Protein AF-A0A950T210-F1 (afdb_monomer_lite)

Secondary structure (DSSP, 8-state):
-EEEE-TTT-GGGGGGGG--TT-EEEEEEEEEEEETTTTEEEEEEEEEEEEEEEEEEEEEEEETTTTEEEETTSSPEEPGGGGTTSHHHHHHHH-GGGGTTS--EEEEE-TT-EEEEEEEEP-HHHHHHH---TTSPPP-GGGSSSHHHHHHHHSSS---S--TTSHHHHHHHHHHHHHHHTTS-----

pLDDT: mean 84.92, std 7.96, range [48.03, 94.44]

Sequence (189 aa):
FTYGDTPYVNARASSLRGAQPGDLLFFLANLANYDWDTRQFTPGQRGLYLIGFIEISAVIEYLPSTGQLRDCCSEECCAMDLFTRNAHVNHLLTLPHKYMHQRFSVFEGGKRSRRFRYAVPITKEMCDACLRDKESQCFDYGKFKSFSACIGSYTRSVRSQFNLQYLADRERFQIFKEYIARLNDMPEF

Foldseek 3Di:
DKDKDQLVPDVLNVVCVPADAQWKQWDKDFDFDADPVVRDTDPPRTFIWTQWIFRFHWKWKQDLVVRWIHTPVDRDTDDLVVCCVYPVSVVCVVCVVVCNVTIMMMGDGDPQTDGWPDTQTDDLVLQQQAAAAPVRHGFDQVVDPDPCRRCCVRSSGIDRSAPVVDPSSVRSVVSNVVSRVVRGDGDDD

Radius of gyration: 18.09 Å; chains: 1; bounding box: 51×36×44 Å

Structure (mmCIF, N/CA/C/O backbone):
data_AF-A0A950T210-F1
#
_entry.id   AF-A0A950T210-F1
#
loop_
_atom_site.group_PDB
_atom_site.id
_atom_site.type_symbol
_atom_site.label_atom_id
_atom_site.label_alt_id
_atom_site.label_comp_id
_atom_site.label_asym_id
_atom_site.label_entity_id
_atom_site.label_seq_id
_atom_site.pdbx_PDB_ins_code
_atom_site.Cartn_x
_atom_site.Cartn_y
_atom_site.Cartn_z
_atom_site.occupancy
_atom_site.B_iso_or_equiv
_atom_site.auth_seq_id
_atom_site.auth_comp_id
_atom_site.auth_asym_id
_atom_site.auth_atom_id
_atom_site.pdbx_PDB_model_num
ATOM 1 N N . PHE A 1 1 ? -1.494 -10.076 -9.049 1.00 87.25 1 PHE A N 1
ATOM 2 C CA . PHE A 1 1 ? -1.801 -8.667 -8.703 1.00 87.25 1 PHE A CA 1
ATOM 3 C C . PHE A 1 1 ? -0.652 -7.815 -9.201 1.00 87.25 1 PHE A C 1
ATOM 5 O O . PHE A 1 1 ? 0.452 -8.329 -9.241 1.00 87.25 1 PHE A O 1
ATOM 12 N N . THR A 1 2 ? -0.873 -6.566 -9.600 1.00 90.19 2 THR A N 1
ATOM 13 C CA . THR A 1 2 ? 0.206 -5.717 -10.134 1.00 90.19 2 THR A CA 1
ATOM 14 C C . THR A 1 2 ? -0.048 -4.266 -9.761 1.00 90.19 2 THR A C 1
ATOM 16 O O . THR A 1 2 ? -1.187 -3.809 -9.874 1.00 90.19 2 THR A O 1
ATOM 19 N N . TYR A 1 3 ? 0.997 -3.537 -9.392 1.00 90.00 3 TYR A N 1
ATOM 20 C CA . TYR A 1 3 ? 0.952 -2.094 -9.156 1.00 90.00 3 TYR A CA 1
ATOM 21 C C . TYR A 1 3 ? 2.090 -1.420 -9.919 1.00 90.00 3 TYR A C 1
ATOM 23 O O . TYR A 1 3 ? 3.178 -1.970 -9.970 1.00 90.00 3 TYR A O 1
ATOM 31 N N . GLY A 1 4 ? 1.843 -0.279 -10.559 1.00 89.81 4 GLY A N 1
ATOM 32 C CA . GLY A 1 4 ? 2.888 0.483 -11.255 1.00 89.81 4 GLY A CA 1
ATOM 33 C C . GLY A 1 4 ? 3.072 1.853 -10.615 1.00 89.81 4 GLY A C 1
ATOM 34 O O . GLY A 1 4 ? 2.113 2.390 -10.074 1.00 89.81 4 GLY A O 1
ATOM 35 N N . ASP A 1 5 ? 4.254 2.455 -10.677 1.00 89.81 5 ASP A N 1
ATOM 36 C CA . ASP A 1 5 ? 4.462 3.851 -10.262 1.00 89.81 5 ASP A CA 1
ATOM 37 C C . ASP A 1 5 ? 5.765 4.423 -10.845 1.00 89.81 5 ASP A C 1
ATOM 39 O O . ASP A 1 5 ? 6.555 3.713 -11.466 1.00 89.81 5 ASP A O 1
ATOM 43 N N . THR A 1 6 ? 6.014 5.712 -10.616 1.00 88.50 6 THR A N 1
ATOM 44 C CA . THR A 1 6 ? 7.267 6.403 -10.957 1.00 88.50 6 THR A CA 1
ATOM 45 C C . THR A 1 6 ? 8.006 6.844 -9.687 1.00 88.50 6 THR A C 1
ATOM 47 O O . THR A 1 6 ? 8.072 8.036 -9.368 1.00 88.50 6 THR A O 1
ATOM 50 N N . PRO A 1 7 ? 8.602 5.911 -8.921 1.00 86.81 7 PRO A N 1
ATOM 51 C CA . PRO A 1 7 ? 9.109 6.193 -7.573 1.00 86.81 7 PRO A CA 1
ATOM 52 C C . PRO A 1 7 ? 10.322 7.137 -7.527 1.00 86.81 7 PRO A C 1
ATOM 54 O O . PRO A 1 7 ? 10.696 7.660 -6.473 1.00 86.81 7 PRO A O 1
ATOM 57 N N . TYR A 1 8 ? 10.933 7.407 -8.678 1.00 83.44 8 TYR A N 1
ATOM 58 C CA . TYR A 1 8 ? 12.033 8.359 -8.827 1.00 83.44 8 TYR A CA 1
ATOM 59 C C . TYR A 1 8 ? 11.569 9.791 -9.127 1.00 83.44 8 TYR A C 1
ATOM 61 O O . TYR A 1 8 ? 12.373 10.714 -9.042 1.00 83.44 8 TYR A O 1
ATOM 69 N N . VAL A 1 9 ? 10.284 9.988 -9.434 1.00 84.00 9 VAL A N 1
ATOM 70 C CA . VAL A 1 9 ? 9.706 11.295 -9.795 1.00 84.00 9 VAL A CA 1
ATOM 71 C C . VAL A 1 9 ? 8.597 11.685 -8.823 1.00 84.00 9 VAL A C 1
ATOM 73 O O . VAL A 1 9 ? 8.546 12.810 -8.329 1.00 84.00 9 VAL A O 1
ATOM 76 N N . ASN A 1 10 ? 7.715 10.744 -8.499 1.00 82.06 10 ASN A N 1
ATOM 77 C CA . ASN A 1 10 ? 6.607 10.969 -7.593 1.00 82.06 10 ASN A CA 1
ATOM 78 C C . ASN A 1 10 ? 7.086 10.916 -6.135 1.00 82.06 10 ASN A C 1
ATOM 80 O O . ASN A 1 10 ? 7.332 9.845 -5.580 1.00 82.06 10 ASN A O 1
ATOM 84 N N . ALA A 1 11 ? 7.158 12.076 -5.476 1.00 76.56 11 ALA A N 1
ATOM 85 C CA . ALA A 1 11 ? 7.556 12.175 -4.069 1.00 76.56 11 ALA A CA 1
ATOM 86 C C . ALA A 1 11 ? 6.710 11.284 -3.137 1.00 76.56 11 ALA A C 1
ATOM 88 O O . ALA A 1 11 ? 7.220 10.793 -2.128 1.00 76.56 11 ALA A O 1
ATOM 89 N N . ARG A 1 12 ? 5.439 11.024 -3.480 1.00 76.12 12 ARG A N 1
ATOM 90 C CA . ARG A 1 12 ? 4.553 10.149 -2.691 1.00 76.12 12 ARG A CA 1
ATOM 91 C C . ARG A 1 12 ? 4.882 8.665 -2.844 1.00 76.12 12 ARG A C 1
ATOM 93 O O . ARG A 1 12 ? 4.611 7.916 -1.918 1.00 76.12 12 ARG A O 1
ATOM 100 N N . ALA A 1 13 ? 5.487 8.274 -3.962 1.00 80.38 13 ALA A N 1
ATOM 101 C CA . ALA A 1 13 ? 5.935 6.912 -4.246 1.00 80.38 13 ALA A CA 1
ATOM 102 C C . ALA A 1 13 ? 7.430 6.706 -3.943 1.00 80.38 13 ALA A C 1
ATOM 104 O O . ALA A 1 13 ? 7.995 5.656 -4.233 1.00 80.38 13 ALA A O 1
ATOM 105 N N . SER A 1 14 ? 8.093 7.715 -3.370 1.00 81.12 14 SER A N 1
ATOM 106 C CA . SER A 1 14 ? 9.547 7.736 -3.202 1.00 81.12 14 SER A CA 1
ATOM 107 C C . SER A 1 14 ? 10.106 6.588 -2.367 1.00 81.12 14 SER A C 1
ATOM 109 O O . SER A 1 14 ? 11.247 6.185 -2.598 1.00 81.12 14 SER A O 1
ATOM 111 N N . SER A 1 15 ? 9.336 6.038 -1.423 1.00 79.06 15 SER A N 1
ATOM 112 C CA . SER A 1 15 ? 9.818 4.918 -0.615 1.00 79.06 15 SER A CA 1
ATOM 113 C C . SER A 1 15 ? 9.690 3.565 -1.321 1.00 79.06 15 SER A C 1
ATOM 115 O O . SER A 1 15 ? 10.351 2.623 -0.902 1.00 79.06 15 SER A O 1
ATOM 117 N N . LEU A 1 16 ? 8.988 3.483 -2.462 1.00 85.62 16 LEU A N 1
ATOM 118 C CA . LEU A 1 16 ? 8.998 2.294 -3.327 1.00 85.62 16 LEU A CA 1
ATOM 119 C C . LEU A 1 16 ? 10.351 2.061 -4.013 1.00 85.62 16 LEU A C 1
ATOM 121 O O . LEU A 1 16 ? 10.577 0.982 -4.542 1.00 85.62 16 LEU A O 1
ATOM 125 N N . ARG A 1 17 ? 11.271 3.038 -4.009 1.00 86.19 17 ARG A N 1
ATOM 126 C CA . ARG A 1 17 ? 12.628 2.852 -4.561 1.00 86.19 17 ARG A CA 1
ATOM 127 C C . ARG A 1 17 ? 13.429 1.759 -3.849 1.00 86.19 17 ARG A C 1
ATOM 129 O O . ARG A 1 17 ? 14.387 1.260 -4.419 1.00 86.19 17 ARG A O 1
ATOM 136 N N . GLY A 1 18 ? 13.086 1.462 -2.594 1.00 81.38 18 GLY A N 1
ATOM 137 C CA . GLY A 1 18 ? 13.715 0.404 -1.802 1.00 81.38 18 GLY A CA 1
ATOM 138 C C . GLY A 1 18 ? 12.859 -0.854 -1.671 1.00 81.38 18 GLY A C 1
ATOM 139 O O . GLY A 1 18 ? 13.188 -1.699 -0.849 1.00 81.38 18 GLY A O 1
ATOM 140 N N . ALA A 1 19 ? 11.752 -0.941 -2.413 1.00 85.12 1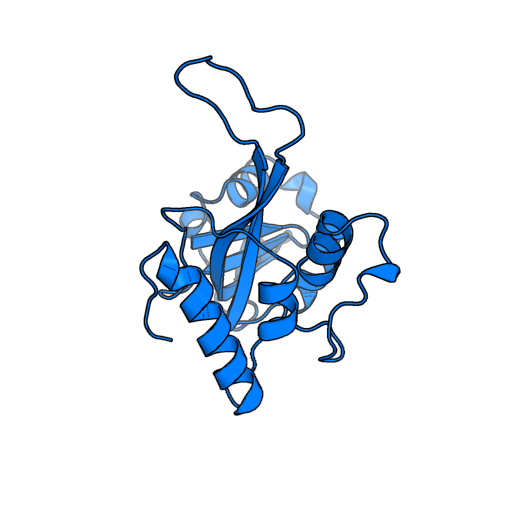9 ALA A N 1
ATOM 141 C CA . ALA A 1 19 ? 10.888 -2.110 -2.408 1.00 85.12 19 ALA A CA 1
ATOM 142 C C . ALA A 1 19 ? 11.617 -3.317 -3.006 1.00 85.12 19 ALA A C 1
ATOM 144 O O . ALA A 1 19 ? 12.284 -3.193 -4.033 1.00 85.12 19 ALA A O 1
ATOM 145 N N . GLN A 1 20 ? 11.439 -4.480 -2.394 1.00 86.00 20 GLN A N 1
ATOM 146 C CA . GLN A 1 20 ? 12.055 -5.736 -2.815 1.00 86.00 20 GLN A CA 1
ATOM 147 C C . GLN A 1 20 ? 11.075 -6.912 -2.669 1.00 86.00 20 GLN A C 1
ATOM 149 O O . GLN A 1 20 ? 10.052 -6.784 -1.982 1.00 86.00 20 GLN A O 1
ATOM 154 N N . PRO A 1 21 ? 11.362 -8.068 -3.298 1.00 87.62 21 PRO A N 1
ATOM 155 C CA . PRO A 1 21 ? 10.584 -9.280 -3.081 1.00 87.62 21 PRO A CA 1
ATOM 156 C C . PRO A 1 21 ? 10.421 -9.625 -1.592 1.00 87.62 21 PRO A C 1
ATOM 158 O O . PRO A 1 21 ? 11.355 -9.502 -0.801 1.00 87.62 21 PRO A O 1
ATOM 161 N N . GLY A 1 22 ? 9.218 -10.051 -1.213 1.00 83.19 22 GLY A N 1
ATOM 162 C CA . GLY A 1 22 ? 8.805 -10.327 0.162 1.00 83.19 22 GLY A CA 1
ATOM 163 C C . GLY A 1 22 ? 8.220 -9.126 0.913 1.00 83.19 22 GLY A C 1
ATOM 164 O O . GLY A 1 22 ? 7.537 -9.328 1.920 1.00 83.19 22 GLY A O 1
ATOM 165 N N . ASP A 1 23 ? 8.417 -7.891 0.441 1.00 84.12 23 ASP A N 1
ATOM 166 C CA . ASP A 1 23 ? 7.792 -6.731 1.075 1.00 84.12 23 ASP A CA 1
ATOM 167 C C . ASP A 1 23 ? 6.272 -6.678 0.832 1.00 84.12 23 ASP A C 1
ATOM 169 O O . ASP A 1 23 ? 5.743 -7.196 -0.157 1.00 84.12 23 ASP A O 1
ATOM 173 N N . LEU A 1 24 ? 5.562 -5.971 1.720 1.00 85.12 24 LEU A N 1
ATOM 174 C CA . LEU A 1 24 ? 4.124 -5.733 1.605 1.00 85.12 24 LEU A CA 1
ATOM 175 C C . LEU A 1 24 ? 3.808 -4.298 1.149 1.00 85.12 24 LEU A C 1
ATOM 177 O O . LEU A 1 24 ? 4.222 -3.305 1.748 1.00 85.12 24 LEU A O 1
ATOM 181 N N . LEU A 1 25 ? 2.996 -4.206 0.102 1.00 86.62 25 LEU A N 1
ATOM 182 C CA . LEU A 1 25 ? 2.378 -3.006 -0.458 1.00 86.62 25 LEU A CA 1
ATOM 183 C C . LEU A 1 25 ? 0.950 -2.875 0.076 1.00 86.62 25 LEU A C 1
ATOM 185 O O . LEU A 1 25 ? 0.064 -3.583 -0.397 1.00 86.62 25 LEU A O 1
ATOM 189 N N . PHE A 1 26 ? 0.697 -1.981 1.031 1.00 87.88 26 PHE A N 1
ATOM 190 C CA . PHE A 1 26 ? -0.652 -1.767 1.569 1.00 87.88 26 PHE A CA 1
ATOM 191 C C . PHE A 1 26 ? -1.474 -0.791 0.727 1.00 87.88 26 PHE A C 1
ATOM 193 O O . PHE A 1 26 ? -1.022 0.306 0.402 1.00 87.88 26 PHE A O 1
ATOM 200 N N . PHE A 1 27 ? -2.720 -1.166 0.438 1.00 88.06 27 PHE A N 1
ATOM 201 C CA . PHE A 1 27 ? -3.689 -0.310 -0.237 1.00 88.06 27 PHE A CA 1
ATOM 202 C C . PHE A 1 27 ? -4.677 0.230 0.783 1.00 88.06 27 PHE A C 1
ATOM 204 O O . PHE A 1 27 ? -5.465 -0.521 1.364 1.00 88.06 27 PHE A O 1
ATOM 211 N N . LEU A 1 28 ? -4.627 1.542 0.994 1.00 88.62 28 LEU A N 1
ATOM 212 C CA . LEU A 1 28 ? -5.510 2.243 1.912 1.00 88.62 28 LEU A CA 1
ATOM 213 C C . LEU A 1 28 ? -6.535 3.072 1.143 1.00 88.62 28 LEU A C 1
ATOM 215 O O . LEU A 1 28 ? -6.203 3.724 0.153 1.00 88.62 28 LEU A O 1
ATOM 219 N N . ALA A 1 29 ? -7.767 3.096 1.637 1.00 89.12 29 ALA A N 1
ATOM 220 C CA . ALA A 1 29 ? -8.839 3.921 1.106 1.00 89.12 29 ALA A CA 1
ATOM 221 C C . ALA A 1 29 ? -9.479 4.741 2.223 1.00 89.12 29 ALA A C 1
ATOM 223 O O . ALA A 1 29 ? -9.721 4.243 3.323 1.00 89.12 29 ALA A O 1
ATOM 224 N N . ASN A 1 30 ? -9.766 6.007 1.931 1.00 88.62 30 ASN A N 1
ATOM 225 C CA . ASN A 1 30 ? -10.614 6.819 2.790 1.00 88.62 30 ASN A CA 1
ATOM 226 C C . ASN A 1 30 ? -12.065 6.572 2.370 1.00 88.62 30 ASN A C 1
ATOM 228 O O . ASN A 1 30 ? -12.460 6.974 1.275 1.00 88.62 30 ASN A O 1
ATOM 232 N N . LEU A 1 31 ? -12.819 5.857 3.201 1.00 88.62 31 LEU A N 1
ATOM 233 C CA . LEU A 1 31 ? -14.194 5.465 2.911 1.00 88.62 31 LEU A CA 1
ATOM 234 C C . LEU A 1 31 ? -15.151 6.271 3.785 1.00 88.62 31 LEU A C 1
ATOM 236 O O . LEU A 1 31 ? -14.883 6.515 4.963 1.00 88.62 31 LEU A O 1
ATOM 240 N N . ALA A 1 32 ? -16.268 6.674 3.19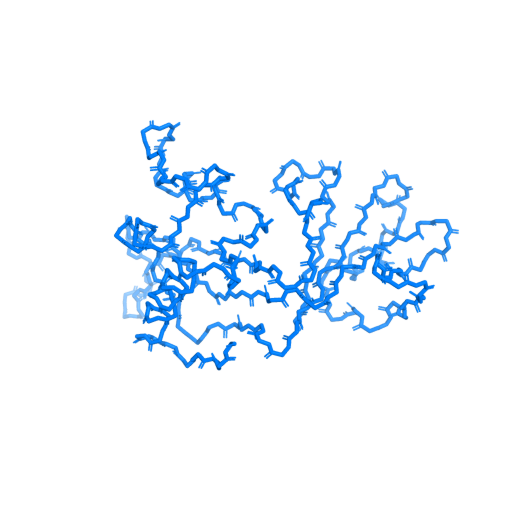0 1.00 88.19 32 ALA A N 1
ATOM 241 C CA . ALA A 1 32 ? -17.394 7.270 3.890 1.00 88.19 32 ALA A CA 1
ATOM 242 C C . ALA A 1 32 ? -18.509 6.232 4.011 1.00 88.19 32 ALA A C 1
ATOM 244 O O . ALA A 1 32 ? -18.715 5.447 3.083 1.00 88.19 32 ALA A O 1
ATOM 245 N N . ASN A 1 33 ? -19.226 6.245 5.131 1.00 85.00 33 ASN A N 1
ATOM 246 C CA . ASN A 1 33 ? -20.391 5.385 5.283 1.00 85.00 33 ASN A CA 1
ATOM 247 C C . ASN A 1 33 ? -21.512 5.850 4.340 1.00 85.00 33 ASN A C 1
ATOM 249 O O . ASN A 1 33 ? -21.771 7.052 4.242 1.00 85.00 33 ASN A O 1
ATOM 253 N N . TYR A 1 34 ? -22.141 4.910 3.637 1.00 87.25 34 TYR A N 1
ATOM 254 C CA . TYR A 1 34 ? -23.257 5.170 2.732 1.00 87.25 34 TYR A CA 1
ATOM 255 C C . TYR A 1 34 ? -24.482 4.425 3.240 1.00 87.25 34 TYR A C 1
ATOM 257 O O . TYR A 1 34 ? -24.476 3.198 3.331 1.00 87.25 34 TYR A O 1
ATOM 265 N N . ASP A 1 35 ? -25.524 5.178 3.556 1.00 87.38 35 ASP A N 1
ATOM 266 C CA . ASP A 1 35 ? -26.807 4.641 3.968 1.00 87.38 35 ASP A CA 1
ATOM 267 C C . ASP A 1 35 ? -27.651 4.349 2.720 1.00 87.38 35 ASP A C 1
ATOM 269 O O . ASP A 1 35 ? -27.947 5.233 1.908 1.00 87.38 35 ASP A O 1
ATOM 273 N N . TRP A 1 36 ? -28.002 3.074 2.550 1.00 88.38 36 TRP A N 1
ATOM 274 C CA . TRP A 1 36 ? -28.768 2.609 1.400 1.00 88.38 36 TRP A CA 1
ATOM 275 C C . TRP A 1 36 ? -30.234 3.051 1.443 1.00 88.38 36 TRP A C 1
ATOM 277 O O . TRP A 1 36 ? -30.824 3.267 0.381 1.00 88.38 36 TRP A O 1
ATOM 287 N N . ASP A 1 37 ? -30.797 3.231 2.638 1.00 92.81 37 ASP A N 1
ATOM 288 C CA . ASP A 1 37 ? -32.199 3.591 2.835 1.00 92.81 37 ASP A CA 1
ATOM 289 C C . ASP A 1 37 ? -32.407 5.077 2.548 1.00 92.81 37 ASP A C 1
ATOM 291 O O . ASP A 1 37 ? -33.294 5.459 1.784 1.00 92.81 37 ASP A O 1
ATOM 295 N N . THR A 1 38 ? -31.530 5.928 3.086 1.00 92.31 38 THR A N 1
ATOM 296 C CA . THR A 1 38 ? -31.597 7.382 2.863 1.00 92.31 38 THR A CA 1
ATOM 297 C C . THR A 1 38 ? -30.894 7.838 1.585 1.00 92.31 38 THR A C 1
ATOM 299 O O . THR A 1 38 ? -31.042 8.993 1.181 1.00 92.31 38 THR A O 1
ATOM 302 N N . ARG A 1 39 ? -30.156 6.941 0.914 1.00 91.06 39 ARG A N 1
ATOM 303 C CA . ARG A 1 39 ? -29.350 7.207 -0.292 1.00 91.06 39 ARG A CA 1
ATOM 304 C C . ARG A 1 39 ? -28.291 8.291 -0.100 1.00 91.06 39 ARG A C 1
ATOM 306 O O . ARG A 1 39 ? -27.893 8.948 -1.065 1.00 91.06 39 ARG A O 1
ATOM 313 N N . GLN A 1 40 ? -27.814 8.472 1.127 1.00 90.88 40 GLN A N 1
ATOM 314 C CA . GLN A 1 40 ? -26.898 9.545 1.496 1.00 90.88 40 GLN A CA 1
ATOM 315 C C . GLN A 1 40 ? -25.638 9.009 2.170 1.00 90.88 40 GLN A C 1
ATOM 317 O O . GLN A 1 40 ? -25.639 7.984 2.847 1.00 90.88 40 GLN A O 1
ATOM 322 N N . PHE A 1 41 ? -24.538 9.742 1.998 1.00 87.69 41 PHE A N 1
ATOM 323 C CA . PHE A 1 41 ? -23.352 9.520 2.814 1.00 87.69 41 PHE A CA 1
ATOM 324 C C . PHE A 1 41 ? -23.574 10.106 4.201 1.00 87.69 41 PHE A C 1
ATOM 326 O O . PHE A 1 41 ? -23.980 11.263 4.316 1.00 87.69 41 PHE A O 1
ATOM 333 N N . THR A 1 42 ? -23.241 9.351 5.244 1.00 83.88 42 THR A N 1
ATOM 334 C CA . THR A 1 42 ? -23.322 9.845 6.618 1.00 83.88 42 THR A CA 1
ATOM 335 C C . THR A 1 42 ? -22.278 10.952 6.825 1.00 83.88 42 THR A C 1
ATOM 337 O O . THR A 1 42 ? -21.071 10.689 6.722 1.00 83.88 42 THR A O 1
ATOM 340 N N . PRO A 1 43 ? -22.690 12.202 7.112 1.00 78.44 43 PRO A N 1
ATOM 341 C CA . PRO A 1 43 ? -21.752 13.300 7.310 1.00 78.44 43 PRO A CA 1
ATOM 342 C C . PRO A 1 43 ? -20.797 13.023 8.476 1.00 78.44 43 PRO A C 1
ATOM 344 O O . PRO A 1 43 ? -21.180 12.453 9.493 1.00 78.44 43 PRO A O 1
ATOM 347 N N . GLY A 1 44 ? -19.530 13.415 8.330 1.00 75.06 44 GLY A N 1
ATOM 348 C CA . GLY A 1 44 ? -18.513 13.273 9.382 1.00 75.06 44 GLY A CA 1
ATOM 349 C C . GLY A 1 44 ? -17.982 11.850 9.615 1.00 75.06 44 GLY A C 1
ATOM 350 O O . GLY A 1 44 ? -16.924 11.705 10.220 1.00 75.06 44 GLY A O 1
ATOM 351 N N . GLN A 1 45 ? -18.627 10.806 9.086 1.00 77.06 45 GLN A N 1
ATOM 352 C CA . GLN A 1 45 ? -18.175 9.419 9.232 1.00 77.06 45 GLN A CA 1
ATOM 353 C C . GLN A 1 45 ? -17.272 8.997 8.071 1.00 77.06 45 GLN A C 1
ATOM 355 O O . GLN A 1 45 ? -17.662 8.236 7.182 1.00 77.06 45 GLN A O 1
ATOM 360 N N . ARG A 1 46 ? -16.043 9.518 8.077 1.00 84.69 46 ARG A N 1
ATOM 361 C CA . ARG A 1 46 ? -14.963 9.072 7.190 1.00 84.69 46 ARG A CA 1
ATOM 362 C C . ARG A 1 46 ? -13.914 8.316 7.987 1.00 84.69 46 ARG A C 1
ATOM 364 O O . ARG A 1 46 ? -13.478 8.786 9.034 1.00 84.69 46 ARG A O 1
ATOM 371 N N . GLY A 1 47 ? -13.497 7.169 7.472 1.00 87.00 47 GLY A N 1
ATOM 372 C CA . GLY A 1 47 ? -12.472 6.331 8.081 1.00 87.00 47 GLY A CA 1
ATOM 373 C C . GLY A 1 47 ? -11.400 5.954 7.072 1.00 87.00 47 GLY A C 1
ATOM 374 O O . GLY A 1 47 ? -11.640 5.918 5.865 1.00 87.00 47 GLY A O 1
ATOM 375 N N . LEU A 1 48 ? -10.204 5.666 7.576 1.00 90.31 48 LEU A N 1
ATOM 376 C CA . LEU A 1 48 ? -9.145 5.075 6.773 1.00 90.31 48 LEU A CA 1
ATOM 377 C C . LEU A 1 48 ? -9.229 3.557 6.904 1.00 90.31 48 LEU A C 1
ATOM 379 O O . LEU A 1 48 ? -9.272 3.034 8.014 1.00 90.31 48 LEU A O 1
ATOM 383 N N . TYR A 1 49 ? -9.236 2.863 5.775 1.00 91.62 49 TYR A N 1
ATOM 384 C CA . TYR A 1 49 ? -9.386 1.417 5.734 1.00 91.62 49 TYR A CA 1
ATOM 385 C C . TYR A 1 49 ? -8.287 0.786 4.896 1.00 91.62 49 TYR A C 1
ATOM 387 O O . TYR A 1 49 ? -7.924 1.311 3.844 1.00 91.62 49 TYR A O 1
ATOM 395 N N . LEU A 1 50 ? -7.803 -0.370 5.333 1.00 91.44 50 LEU A N 1
ATOM 396 C CA . LEU A 1 50 ? -6.999 -1.275 4.530 1.00 91.44 50 LEU A CA 1
ATOM 397 C C . LEU A 1 50 ? -7.937 -2.113 3.660 1.00 91.44 50 LEU A C 1
ATOM 399 O O . LEU A 1 50 ? -8.813 -2.813 4.164 1.00 91.44 50 LEU A O 1
ATOM 403 N N . ILE A 1 51 ? -7.760 -2.028 2.345 1.00 92.88 51 ILE A N 1
ATOM 404 C CA . ILE A 1 51 ? -8.614 -2.709 1.354 1.00 92.88 51 ILE A CA 1
ATOM 405 C C . ILE A 1 51 ? -7.906 -3.882 0.668 1.00 92.88 51 ILE A C 1
ATOM 407 O O . ILE A 1 51 ? -8.500 -4.612 -0.128 1.00 92.88 51 ILE A O 1
ATOM 411 N N . GLY A 1 52 ? -6.627 -4.068 0.968 1.00 92.06 52 GLY A N 1
ATOM 412 C CA . GLY A 1 52 ? -5.829 -5.166 0.462 1.00 92.06 52 GLY A CA 1
ATOM 413 C C . GLY A 1 52 ? -4.345 -4.860 0.523 1.00 92.06 52 GLY A C 1
ATOM 414 O O . GLY A 1 52 ? -3.919 -3.778 0.937 1.00 92.06 52 GLY A O 1
ATOM 415 N N . PHE A 1 53 ? -3.561 -5.825 0.073 1.00 89.94 53 PHE A N 1
ATOM 416 C CA . PHE A 1 53 ? -2.127 -5.685 -0.067 1.00 89.94 53 PHE A CA 1
ATOM 417 C C . PHE A 1 53 ? -1.587 -6.516 -1.230 1.00 89.94 53 PHE A C 1
ATOM 419 O O . PHE A 1 53 ? -2.181 -7.513 -1.652 1.00 89.94 53 PHE A O 1
ATOM 426 N N . ILE A 1 54 ? -0.422 -6.112 -1.720 1.00 89.94 54 ILE A N 1
ATOM 427 C CA . ILE A 1 54 ? 0.423 -6.931 -2.581 1.00 89.94 54 ILE A CA 1
ATOM 428 C C . ILE A 1 54 ? 1.611 -7.411 -1.753 1.00 89.94 54 ILE A C 1
ATOM 430 O O . ILE A 1 54 ? 2.258 -6.609 -1.094 1.00 89.94 54 ILE A O 1
ATOM 434 N N . GLU A 1 55 ? 1.884 -8.709 -1.781 1.00 90.31 55 GLU A N 1
ATOM 435 C CA . GLU A 1 55 ? 3.188 -9.231 -1.379 1.00 90.31 55 GLU A CA 1
ATOM 436 C C . GLU A 1 55 ? 4.050 -9.287 -2.631 1.00 90.31 55 GLU A C 1
ATOM 438 O O . GLU A 1 55 ? 3.678 -9.963 -3.592 1.00 90.31 55 GLU A O 1
ATOM 443 N N . ILE A 1 56 ? 5.127 -8.509 -2.653 1.00 88.88 56 ILE A N 1
ATOM 444 C CA . ILE A 1 56 ? 5.945 -8.329 -3.849 1.00 88.88 56 ILE A CA 1
ATOM 445 C C . ILE A 1 56 ? 6.656 -9.644 -4.155 1.00 88.88 56 ILE A C 1
ATOM 447 O O . ILE A 1 56 ? 7.437 -10.124 -3.344 1.00 88.88 56 ILE A O 1
ATOM 451 N N . SER A 1 57 ? 6.407 -10.219 -5.328 1.00 90.56 57 SER A N 1
ATOM 452 C CA . SER A 1 57 ? 7.178 -11.355 -5.841 1.00 90.56 57 SER A CA 1
ATOM 453 C C . SER A 1 57 ? 8.340 -10.906 -6.717 1.00 90.56 57 SER A C 1
ATOM 455 O O . SER A 1 57 ? 9.391 -11.535 -6.687 1.00 90.56 57 SER A O 1
ATOM 457 N N . ALA A 1 58 ? 8.157 -9.819 -7.470 1.00 90.06 58 ALA A N 1
ATOM 458 C CA . ALA A 1 58 ? 9.171 -9.257 -8.354 1.00 90.06 58 ALA A CA 1
ATOM 459 C C . ALA A 1 58 ? 9.020 -7.735 -8.473 1.00 90.06 58 ALA A C 1
ATOM 461 O O . ALA A 1 58 ? 7.915 -7.185 -8.363 1.00 90.06 58 ALA A O 1
ATOM 462 N N . VAL A 1 59 ? 10.142 -7.061 -8.722 1.00 89.69 59 VAL A N 1
ATOM 463 C CA . VAL A 1 59 ? 10.200 -5.629 -9.031 1.00 89.69 59 VAL A CA 1
ATOM 464 C C . VAL A 1 59 ? 10.757 -5.488 -10.434 1.00 89.69 59 VAL A C 1
ATOM 466 O O . VAL A 1 59 ? 11.857 -5.944 -10.715 1.00 89.69 59 VAL A O 1
ATOM 469 N N . ILE A 1 60 ? 9.983 -4.874 -11.317 1.00 90.50 60 ILE A N 1
ATOM 470 C CA . ILE A 1 60 ? 10.244 -4.853 -12.750 1.00 90.50 60 ILE A CA 1
ATOM 471 C C . ILE A 1 60 ? 10.331 -3.397 -13.196 1.00 90.50 60 ILE A C 1
ATOM 473 O O . ILE A 1 60 ? 9.411 -2.618 -12.968 1.00 90.50 60 ILE A O 1
ATOM 477 N N . GLU A 1 61 ? 11.418 -3.004 -13.841 1.00 89.06 61 GLU A N 1
ATOM 478 C CA . GLU A 1 61 ? 11.640 -1.641 -14.314 1.00 89.06 61 GLU A CA 1
ATOM 479 C C . GLU A 1 61 ? 11.482 -1.528 -15.825 1.00 89.06 61 GLU A C 1
ATOM 481 O O . GLU A 1 61 ? 11.913 -2.386 -16.593 1.00 89.06 61 GLU A O 1
ATOM 486 N N . TYR A 1 62 ? 10.865 -0.434 -16.265 1.00 87.25 62 TYR A N 1
ATOM 487 C CA . TYR A 1 62 ? 10.793 -0.084 -17.676 1.00 87.25 62 TYR A CA 1
ATOM 488 C C . TYR A 1 62 ? 12.109 0.546 -18.128 1.00 87.25 62 TYR A C 1
ATOM 490 O O . TYR A 1 62 ? 12.585 1.509 -17.522 1.00 87.25 62 TYR A O 1
ATOM 498 N N . LEU A 1 63 ? 12.658 0.031 -19.224 1.00 83.62 63 LEU A N 1
ATOM 499 C CA . LEU A 1 63 ? 13.856 0.515 -19.893 1.00 83.62 63 LEU A CA 1
ATOM 500 C C . LEU A 1 63 ? 13.449 1.345 -21.118 1.00 83.62 63 LEU A C 1
ATOM 502 O O . LEU A 1 63 ? 13.100 0.776 -22.154 1.00 83.62 63 LEU A O 1
ATOM 506 N N . PRO A 1 64 ? 13.518 2.689 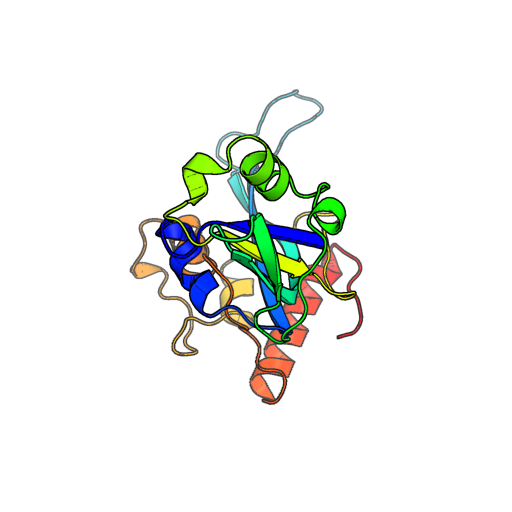-21.064 1.00 80.56 64 PRO A N 1
ATOM 507 C CA . PRO A 1 64 ? 13.040 3.511 -22.172 1.00 80.56 64 PRO A CA 1
ATOM 508 C C . PRO A 1 64 ? 13.848 3.361 -23.463 1.00 80.56 64 PRO A C 1
ATOM 510 O O . PRO A 1 64 ? 13.308 3.589 -24.539 1.00 80.56 64 PRO A O 1
ATOM 513 N N . SER A 1 65 ? 15.127 2.982 -23.366 1.00 78.50 65 SER A N 1
ATOM 514 C CA . SER A 1 65 ? 16.010 2.788 -24.522 1.00 78.50 65 SER A CA 1
ATOM 515 C C . SER A 1 65 ? 15.624 1.581 -25.376 1.00 78.50 65 SER A C 1
ATOM 517 O O . SER A 1 65 ? 15.836 1.609 -26.585 1.00 78.50 65 SER A O 1
ATOM 519 N N . THR A 1 66 ? 15.067 0.535 -24.763 1.00 78.00 66 THR A N 1
ATOM 520 C CA . THR A 1 66 ? 14.668 -0.704 -25.448 1.00 78.00 66 THR A CA 1
ATOM 521 C C . THR A 1 66 ? 13.154 -0.888 -25.512 1.00 78.00 66 THR A C 1
ATOM 523 O O . THR A 1 66 ? 12.678 -1.749 -26.245 1.00 78.00 66 THR A O 1
ATOM 526 N N . GLY A 1 67 ? 12.384 -0.097 -24.759 1.00 77.56 67 GLY A N 1
ATOM 527 C CA . GLY A 1 67 ? 10.933 -0.249 -24.641 1.00 77.56 67 GLY A CA 1
ATOM 528 C C . GLY A 1 67 ? 10.511 -1.520 -23.898 1.00 77.56 67 GLY A C 1
ATOM 529 O O . GLY A 1 67 ? 9.366 -1.947 -24.027 1.00 77.56 67 GLY A O 1
ATOM 530 N N . GLN A 1 68 ? 11.425 -2.141 -23.150 1.00 79.50 68 GLN A N 1
ATOM 531 C CA . GLN A 1 68 ? 11.201 -3.416 -22.470 1.00 79.50 68 GLN A CA 1
ATOM 532 C C . GLN A 1 68 ? 11.045 -3.231 -20.962 1.00 79.50 68 GLN A C 1
ATOM 534 O O . GLN A 1 68 ? 11.543 -2.269 -20.379 1.00 79.50 68 GLN A O 1
ATOM 539 N N . LEU A 1 69 ? 10.375 -4.188 -20.327 1.00 82.50 69 LEU A N 1
ATOM 540 C CA . LEU A 1 69 ? 10.384 -4.360 -18.880 1.00 82.50 69 LEU A CA 1
ATOM 541 C C . LEU A 1 69 ? 11.484 -5.360 -18.510 1.00 82.50 69 LEU A C 1
ATOM 543 O O . LEU A 1 69 ? 11.624 -6.393 -19.161 1.00 82.50 69 LEU A O 1
ATOM 547 N N . ARG A 1 70 ? 12.250 -5.064 -17.465 1.00 85.31 70 ARG A N 1
ATOM 548 C CA . ARG A 1 70 ? 13.308 -5.927 -16.937 1.00 85.31 70 ARG A CA 1
ATOM 549 C C . ARG A 1 70 ? 13.089 -6.144 -15.451 1.00 85.31 70 ARG A C 1
ATOM 551 O O . ARG A 1 70 ? 12.897 -5.180 -14.718 1.00 85.31 70 ARG A O 1
ATOM 558 N N . ASP A 1 71 ? 13.148 -7.388 -15.008 1.00 83.50 71 ASP A N 1
ATOM 559 C CA . ASP A 1 71 ? 13.149 -7.702 -13.582 1.00 83.50 71 ASP A CA 1
ATOM 560 C C . ASP A 1 71 ? 14.476 -7.245 -12.946 1.00 83.50 71 ASP A C 1
ATOM 562 O O . ASP A 1 71 ? 15.556 -7.495 -13.470 1.00 83.50 71 ASP A O 1
ATOM 566 N N . CYS A 1 72 ? 14.417 -6.519 -11.831 1.00 78.44 72 CYS A N 1
ATOM 567 C CA . CYS A 1 72 ? 15.603 -6.024 -11.132 1.00 78.44 72 CYS A CA 1
ATOM 568 C C . CYS A 1 72 ? 16.398 -7.142 -10.446 1.00 78.44 72 CYS A C 1
ATOM 570 O O . CYS A 1 72 ? 17.573 -6.949 -10.132 1.00 78.44 72 CYS A O 1
ATOM 572 N N . CYS A 1 73 ? 15.763 -8.285 -10.186 1.00 72.69 73 CYS A N 1
ATOM 573 C CA . CYS A 1 73 ? 16.364 -9.437 -9.526 1.00 72.69 73 CYS A CA 1
ATOM 574 C C . CYS A 1 73 ? 16.851 -10.513 -10.511 1.00 72.69 73 CYS A C 1
ATOM 576 O O . CYS A 1 73 ? 17.493 -11.469 -10.077 1.00 72.69 73 CYS A O 1
ATOM 578 N N . SER A 1 74 ? 16.596 -10.358 -11.815 1.00 74.31 74 SER A N 1
ATOM 579 C CA . SER A 1 74 ? 17.081 -11.261 -12.863 1.00 74.31 74 SER A CA 1
ATOM 580 C C . SER A 1 74 ? 17.621 -10.492 -14.080 1.00 74.31 74 SER A C 1
ATOM 582 O O . SER A 1 74 ? 17.479 -9.278 -14.214 1.00 74.31 74 SER A O 1
ATOM 584 N N . GLU A 1 75 ? 18.333 -11.169 -14.980 1.00 70.75 75 GLU A N 1
ATOM 585 C CA . GLU A 1 75 ? 18.738 -10.559 -16.259 1.00 70.75 75 GLU A CA 1
ATOM 586 C C . GLU A 1 75 ? 17.665 -10.718 -17.346 1.00 70.75 75 GLU A C 1
ATOM 588 O O . GLU A 1 75 ? 17.858 -10.294 -18.486 1.00 70.75 75 GLU A O 1
ATOM 593 N N . GLU A 1 76 ? 16.513 -11.294 -16.997 1.00 74.88 76 GLU A N 1
ATOM 594 C CA . GLU A 1 76 ? 15.452 -11.596 -17.944 1.00 74.88 76 GLU A CA 1
ATOM 595 C C . GLU A 1 76 ? 14.601 -10.358 -18.254 1.00 74.88 76 GLU A C 1
ATOM 597 O O . GLU A 1 76 ? 14.171 -9.597 -17.381 1.00 74.88 76 GLU A O 1
ATOM 602 N N . CYS A 1 77 ? 14.345 -10.159 -19.547 1.00 76.06 77 CYS A N 1
ATOM 603 C CA . CYS A 1 77 ? 13.379 -9.174 -20.012 1.00 76.06 77 CYS A CA 1
ATOM 604 C C . CYS A 1 77 ? 11.982 -9.797 -19.997 1.00 76.06 77 CYS A C 1
ATOM 606 O O . CYS A 1 77 ? 11.749 -10.850 -20.591 1.00 76.06 77 CYS A O 1
ATOM 608 N N . CYS A 1 78 ? 11.036 -9.125 -19.351 1.00 76.38 78 CYS A N 1
ATOM 609 C CA . CYS A 1 78 ? 9.649 -9.551 -19.296 1.00 76.38 78 CYS A CA 1
ATOM 610 C C . CYS A 1 78 ? 8.879 -9.004 -20.505 1.00 76.38 78 CYS A C 1
ATOM 612 O O . CYS A 1 78 ? 9.019 -7.836 -20.880 1.00 76.38 78 CYS A O 1
ATOM 614 N N . ALA A 1 79 ? 8.002 -9.822 -21.089 1.00 75.62 79 ALA A N 1
ATOM 615 C CA . ALA A 1 79 ? 7.095 -9.347 -22.127 1.00 75.62 79 ALA A CA 1
ATOM 616 C C . ALA A 1 79 ? 6.104 -8.321 -21.544 1.00 75.62 79 ALA A C 1
ATOM 618 O O . ALA A 1 79 ? 5.395 -8.613 -20.579 1.00 75.62 79 ALA A O 1
ATOM 619 N N . MET A 1 80 ? 6.027 -7.133 -22.157 1.00 71.88 80 MET A N 1
ATOM 620 C CA . MET A 1 80 ? 5.115 -6.047 -21.752 1.00 71.88 80 MET A CA 1
ATOM 621 C C . MET A 1 80 ? 3.658 -6.511 -21.645 1.00 71.88 80 MET A C 1
ATOM 623 O O . MET A 1 80 ? 2.927 -6.081 -20.748 1.00 71.88 80 MET A O 1
ATOM 627 N N . ASP A 1 81 ? 3.256 -7.423 -22.533 1.00 74.38 81 ASP A N 1
ATOM 628 C CA . ASP A 1 81 ? 1.890 -7.932 -22.647 1.00 74.38 81 ASP A CA 1
ATOM 629 C C . ASP A 1 81 ? 1.386 -8.602 -21.366 1.00 74.38 81 ASP A C 1
ATOM 631 O O . ASP A 1 81 ? 0.193 -8.526 -21.059 1.00 74.38 81 ASP A O 1
ATOM 635 N N . LEU A 1 82 ? 2.292 -9.168 -20.561 1.00 75.12 82 LEU A N 1
ATOM 636 C CA . LEU A 1 82 ? 1.971 -9.795 -19.275 1.00 75.12 82 LEU A CA 1
ATOM 637 C C . LEU A 1 82 ? 1.356 -8.801 -18.282 1.00 75.12 82 LEU A C 1
ATOM 639 O O . LEU A 1 82 ? 0.557 -9.181 -17.423 1.00 75.12 82 LEU A O 1
ATOM 643 N N . PHE A 1 83 ? 1.680 -7.516 -18.427 1.00 81.12 83 PHE A N 1
ATOM 644 C CA . PHE A 1 83 ? 1.270 -6.465 -17.504 1.00 81.12 83 PHE A CA 1
ATOM 645 C C . PHE A 1 83 ? 0.213 -5.521 -18.083 1.00 81.12 83 PHE A C 1
ATOM 647 O O . PHE A 1 83 ? -0.172 -4.566 -17.416 1.00 81.12 83 PHE A O 1
ATOM 654 N N . THR A 1 84 ? -0.343 -5.805 -19.263 1.00 79.00 84 THR A N 1
ATOM 655 C CA . THR A 1 84 ? -1.399 -4.988 -19.910 1.00 79.00 84 THR A CA 1
ATOM 656 C C . THR A 1 84 ? -2.717 -4.936 -19.134 1.00 79.00 84 THR A C 1
ATOM 658 O O . THR A 1 84 ? -3.582 -4.111 -19.403 1.00 79.00 84 THR A O 1
ATOM 661 N N . ARG A 1 85 ? -2.902 -5.772 -18.109 1.00 82.69 85 ARG A N 1
ATOM 662 C CA . ARG A 1 85 ? -4.030 -5.624 -17.168 1.00 82.69 85 ARG A CA 1
ATOM 663 C C . ARG A 1 85 ? -3.815 -4.496 -16.154 1.00 82.69 85 ARG A C 1
ATOM 665 O O . ARG A 1 85 ? -4.764 -4.074 -15.498 1.00 82.69 85 ARG A O 1
ATOM 672 N N . ASN A 1 86 ? -2.585 -4.010 -16.007 1.00 84.94 86 ASN A N 1
ATOM 673 C CA . ASN A 1 86 ? -2.247 -2.899 -15.134 1.00 84.94 86 ASN A CA 1
ATOM 674 C C . ASN A 1 86 ? -2.531 -1.569 -15.847 1.00 84.94 86 ASN A C 1
ATOM 676 O O . ASN A 1 86 ? -1.934 -1.255 -16.876 1.00 84.94 86 ASN A O 1
ATOM 680 N N . ALA A 1 87 ? -3.411 -0.752 -15.266 1.00 84.44 87 ALA A N 1
ATOM 681 C CA . ALA A 1 87 ? -3.781 0.542 -15.835 1.00 84.44 87 ALA A CA 1
ATOM 682 C C . ALA A 1 87 ? -2.583 1.494 -16.016 1.00 84.44 87 ALA A C 1
ATOM 684 O O . ALA A 1 87 ? -2.548 2.263 -16.973 1.00 84.44 87 ALA A O 1
ATOM 685 N N . HIS A 1 88 ? -1.583 1.433 -15.134 1.00 85.75 88 HIS A N 1
ATOM 686 C CA . HIS A 1 88 ? -0.399 2.287 -15.216 1.00 85.75 88 HIS A CA 1
ATOM 687 C C . HIS A 1 88 ? 0.549 1.817 -16.325 1.00 85.75 88 HIS A C 1
ATOM 689 O O . HIS A 1 88 ? 1.144 2.650 -17.001 1.00 85.75 88 HIS A O 1
ATOM 695 N N . VAL A 1 89 ? 0.637 0.505 -16.568 1.00 85.25 89 VAL A N 1
ATOM 696 C CA . VAL A 1 89 ? 1.372 -0.041 -17.722 1.00 85.25 89 VAL A CA 1
ATOM 697 C C . VAL A 1 89 ? 0.665 0.319 -19.026 1.00 85.25 89 VAL A C 1
ATOM 699 O O . VAL A 1 89 ? 1.318 0.750 -19.966 1.00 85.25 89 VAL A O 1
ATOM 702 N N . ASN A 1 90 ? -0.667 0.260 -19.082 1.00 86.12 90 ASN A N 1
ATOM 703 C CA . ASN A 1 90 ? -1.402 0.746 -20.256 1.00 86.12 90 ASN A CA 1
ATOM 704 C C . ASN A 1 90 ? -1.171 2.239 -20.504 1.00 86.12 90 ASN A C 1
ATOM 706 O O . ASN A 1 90 ? -0.986 2.657 -21.647 1.00 86.12 90 ASN A O 1
ATOM 710 N N . HIS A 1 91 ? -1.140 3.049 -19.443 1.00 86.44 91 HIS A N 1
ATOM 711 C CA . HIS A 1 91 ? -0.804 4.463 -19.563 1.00 86.44 91 HIS A CA 1
ATOM 712 C C . HIS A 1 91 ? 0.630 4.650 -20.091 1.00 86.44 91 HIS A C 1
ATOM 714 O O . HIS A 1 91 ? 0.841 5.480 -20.981 1.00 86.44 91 HIS A O 1
ATOM 720 N N . LEU A 1 92 ? 1.600 3.887 -19.584 1.00 86.12 92 LEU A N 1
ATOM 721 C CA . LEU A 1 92 ? 2.970 3.858 -20.100 1.00 86.12 92 LEU A CA 1
ATOM 722 C C . LEU A 1 92 ? 2.993 3.528 -21.597 1.00 86.12 92 LEU A C 1
ATOM 724 O O . LEU A 1 92 ? 3.565 4.290 -22.368 1.00 86.12 92 LEU A O 1
ATOM 728 N N . LEU A 1 93 ? 2.329 2.448 -22.014 1.00 83.81 93 LEU A N 1
ATOM 729 C CA . LEU A 1 93 ? 2.287 1.988 -23.407 1.00 83.81 93 LEU A CA 1
ATOM 730 C C . LEU A 1 93 ? 1.591 2.982 -24.346 1.00 83.81 93 LEU A C 1
ATOM 732 O O . LEU A 1 93 ? 1.981 3.116 -25.501 1.00 83.81 93 LEU A O 1
ATOM 736 N N . THR A 1 94 ? 0.591 3.713 -23.851 1.00 86.62 94 THR A N 1
ATOM 737 C CA . THR A 1 94 ? -0.122 4.734 -24.637 1.00 86.62 94 THR A CA 1
ATOM 738 C C . THR A 1 94 ? 0.705 6.013 -24.788 1.00 86.62 94 THR A C 1
ATOM 740 O O . THR A 1 94 ? 0.604 6.712 -25.794 1.00 86.62 94 THR A O 1
ATOM 743 N N . LEU A 1 95 ? 1.518 6.358 -23.783 1.00 86.00 95 LEU A N 1
ATOM 744 C CA . LEU A 1 95 ? 2.276 7.611 -23.730 1.00 86.00 95 LEU A CA 1
ATOM 745 C C . LEU A 1 95 ? 3.747 7.377 -23.331 1.00 86.00 95 LEU A C 1
ATOM 747 O O . LEU A 1 95 ? 4.221 8.002 -22.377 1.00 86.00 95 LEU A O 1
ATOM 751 N N . PRO A 1 96 ? 4.507 6.533 -24.058 1.00 82.69 96 PRO A N 1
ATOM 752 C CA . PRO A 1 96 ? 5.845 6.102 -23.638 1.00 82.69 96 PRO A CA 1
ATOM 753 C C . PRO A 1 96 ? 6.843 7.264 -23.575 1.00 82.69 96 PRO A C 1
ATOM 755 O O . PRO A 1 96 ? 7.726 7.284 -22.719 1.00 82.69 96 PRO A O 1
ATOM 758 N N . HIS A 1 97 ? 6.647 8.293 -24.406 1.00 83.69 97 HIS A N 1
ATOM 759 C CA . HIS A 1 97 ? 7.449 9.519 -24.399 1.00 83.69 97 HIS A CA 1
ATOM 760 C C . HIS A 1 97 ? 7.442 10.240 -23.039 1.00 83.69 97 HIS A C 1
ATOM 762 O O . HIS A 1 97 ? 8.436 10.864 -22.675 1.00 83.69 97 HIS A O 1
ATOM 768 N N . LYS A 1 98 ? 6.368 10.123 -22.239 1.00 83.25 98 LYS A N 1
ATOM 769 C CA . LYS A 1 98 ? 6.307 10.726 -20.893 1.00 83.25 98 LYS A CA 1
ATOM 770 C C . LYS A 1 98 ? 7.264 10.066 -19.901 1.00 83.25 98 LYS A C 1
ATOM 772 O O . LYS A 1 98 ? 7.614 10.680 -18.895 1.00 83.25 98 LYS A O 1
ATOM 777 N N . TYR A 1 99 ? 7.698 8.845 -20.194 1.00 82.44 99 TYR A N 1
ATOM 778 C CA . TYR A 1 99 ? 8.536 8.029 -19.323 1.00 82.44 99 TYR A CA 1
ATOM 779 C C . TYR A 1 99 ? 9.976 7.903 -19.840 1.00 82.44 99 TYR A C 1
ATOM 781 O O . TYR A 1 99 ? 10.794 7.251 -19.205 1.00 82.44 99 TYR A O 1
ATOM 789 N N . MET A 1 100 ? 10.339 8.581 -20.938 1.00 78.38 100 MET A N 1
ATOM 790 C CA . MET A 1 100 ? 11.706 8.551 -21.488 1.00 78.38 100 MET A CA 1
ATOM 791 C C . MET A 1 100 ? 12.785 9.011 -20.501 1.00 78.38 100 MET A C 1
ATOM 793 O O . MET A 1 100 ? 13.924 8.557 -20.569 1.00 78.38 100 MET A O 1
ATOM 797 N N . HIS A 1 101 ? 12.417 9.879 -19.559 1.00 76.25 101 HIS A N 1
ATOM 798 C CA . HIS A 1 101 ? 13.307 10.393 -18.516 1.00 76.25 101 HIS A CA 1
ATOM 799 C C . HIS A 1 101 ? 12.849 10.001 -17.107 1.00 76.25 101 HIS A C 1
ATOM 801 O O . HIS A 1 101 ? 13.327 10.557 -16.120 1.00 76.25 101 HIS A O 1
ATOM 807 N N . GLN A 1 102 ? 11.896 9.072 -16.999 1.00 78.44 102 GLN A N 1
ATOM 808 C CA . GLN A 1 102 ? 11.316 8.657 -15.728 1.00 78.44 102 GLN A CA 1
ATOM 809 C C . GLN A 1 102 ? 11.423 7.147 -15.597 1.00 78.44 102 GLN A C 1
ATOM 811 O O . GLN A 1 102 ? 10.871 6.403 -16.402 1.00 78.44 102 GLN A O 1
ATOM 816 N N . ARG A 1 103 ? 12.094 6.685 -14.543 1.00 81.62 103 ARG A N 1
ATOM 817 C CA . ARG A 1 103 ? 12.068 5.265 -14.194 1.00 81.62 103 ARG A CA 1
ATOM 818 C C . ARG A 1 103 ? 10.663 4.901 -13.727 1.00 81.62 103 ARG A C 1
ATOM 820 O O . ARG A 1 103 ? 10.186 5.423 -12.715 1.00 81.62 103 ARG A O 1
ATOM 827 N N . PHE A 1 104 ? 10.012 4.045 -14.504 1.00 89.25 104 PHE A N 1
ATOM 828 C CA . PHE A 1 104 ? 8.730 3.445 -14.175 1.00 89.25 104 PHE A CA 1
ATOM 829 C C . PHE A 1 104 ? 8.979 2.039 -13.639 1.00 89.25 104 PHE A C 1
ATOM 831 O O . PHE A 1 104 ? 9.693 1.259 -14.267 1.00 89.25 104 PHE A O 1
ATOM 838 N N . SER A 1 105 ? 8.389 1.731 -12.491 1.00 90.31 105 SER A N 1
ATOM 839 C CA . SER A 1 105 ? 8.533 0.443 -11.820 1.00 90.31 105 SER A CA 1
ATOM 840 C C . SER A 1 105 ? 7.170 -0.233 -11.719 1.00 90.31 105 SER A C 1
ATOM 842 O O . SER A 1 105 ? 6.160 0.410 -11.431 1.00 90.31 105 SER A O 1
ATOM 844 N N . VAL A 1 106 ? 7.150 -1.540 -11.938 1.00 91.38 106 VAL A N 1
ATOM 845 C CA . VAL A 1 106 ? 6.021 -2.441 -11.749 1.00 91.38 106 VAL A CA 1
ATOM 846 C C . VAL A 1 106 ? 6.365 -3.385 -10.607 1.00 91.38 106 VAL A C 1
ATOM 848 O O . VAL A 1 106 ? 7.401 -4.036 -10.603 1.00 91.38 106 VAL A O 1
ATOM 851 N N . PHE A 1 107 ? 5.467 -3.467 -9.640 1.00 90.50 107 PHE A N 1
ATOM 852 C CA . PHE A 1 107 ? 5.541 -4.370 -8.507 1.00 90.50 107 PHE A CA 1
ATOM 853 C C . PHE A 1 107 ? 4.566 -5.509 -8.766 1.00 90.50 107 PHE A C 1
ATOM 855 O O . PHE A 1 107 ? 3.339 -5.321 -8.741 1.00 90.50 107 PHE A O 1
ATOM 862 N N . GLU A 1 108 ? 5.113 -6.676 -9.080 1.00 91.25 108 GLU A N 1
ATOM 863 C CA . GLU A 1 108 ? 4.330 -7.882 -9.271 1.00 91.25 108 GLU A CA 1
ATOM 864 C C . GLU A 1 108 ? 4.001 -8.496 -7.914 1.00 91.25 108 GLU A C 1
ATOM 866 O O . GLU A 1 108 ? 4.845 -8.584 -7.026 1.00 91.25 108 GLU A O 1
ATOM 871 N N . GLY A 1 109 ? 2.744 -8.891 -7.748 1.00 91.06 109 GLY A N 1
ATOM 872 C CA . GLY A 1 109 ? 2.265 -9.521 -6.535 1.00 91.06 109 GLY A CA 1
ATOM 873 C C . GLY A 1 109 ? 2.198 -11.032 -6.632 1.00 91.06 109 GLY A C 1
ATOM 874 O O . GLY A 1 109 ? 1.496 -11.562 -7.499 1.00 91.06 109 GLY A O 1
ATOM 875 N N . GLY A 1 110 ? 2.812 -11.698 -5.656 1.00 90.19 110 GLY A N 1
ATOM 876 C CA . GLY A 1 110 ? 2.831 -13.146 -5.506 1.00 90.19 110 GLY A CA 1
ATOM 877 C C . GLY A 1 110 ? 1.502 -13.742 -5.041 1.00 90.19 110 GLY A C 1
ATOM 878 O O . GLY A 1 110 ? 0.498 -13.049 -4.825 1.00 90.19 110 GLY A O 1
ATOM 879 N N . LYS A 1 111 ? 1.505 -15.066 -4.831 1.00 90.69 111 LYS A N 1
ATOM 880 C CA . LYS A 1 111 ? 0.326 -15.866 -4.437 1.00 90.69 111 LYS A CA 1
ATOM 881 C C . LYS A 1 111 ? -0.306 -15.427 -3.115 1.00 90.69 111 LYS A C 1
ATOM 883 O O . LYS A 1 111 ? -1.469 -15.753 -2.873 1.00 90.69 111 LYS A O 1
ATOM 888 N N . ARG A 1 112 ? 0.428 -14.693 -2.275 1.00 89.69 112 ARG A N 1
ATOM 889 C CA . ARG A 1 112 ? -0.039 -14.184 -0.979 1.00 89.69 112 ARG A CA 1
ATOM 890 C C . ARG A 1 112 ? -0.734 -12.824 -1.075 1.00 89.69 112 ARG A C 1
ATOM 892 O O . ARG A 1 112 ? -1.405 -12.436 -0.129 1.00 89.69 112 ARG A O 1
ATOM 899 N N . SER A 1 113 ? -0.662 -12.139 -2.219 1.00 91.31 113 SER A N 1
ATOM 900 C CA . SER A 1 113 ? -1.349 -10.859 -2.458 1.00 91.31 113 SER A CA 1
ATOM 901 C C . SER A 1 113 ? -2.870 -10.997 -2.361 1.00 91.31 113 SER A C 1
ATOM 903 O O . SER A 1 113 ? -3.445 -11.949 -2.896 1.00 91.31 113 SER A O 1
ATOM 905 N N . ARG A 1 114 ? -3.554 -10.051 -1.713 1.00 91.56 114 ARG A N 1
ATOM 906 C CA . ARG A 1 114 ? -5.003 -10.124 -1.472 1.00 91.56 114 ARG A CA 1
ATOM 907 C C . ARG A 1 114 ? -5.680 -8.774 -1.665 1.00 91.56 114 ARG A C 1
ATOM 909 O O . ARG A 1 114 ? -5.224 -7.756 -1.156 1.00 91.56 114 ARG A O 1
ATOM 916 N N . ARG A 1 115 ? -6.836 -8.794 -2.331 1.00 92.75 115 ARG A N 1
ATOM 917 C CA . ARG A 1 115 ? -7.858 -7.750 -2.202 1.00 92.75 115 ARG A CA 1
ATOM 918 C C . ARG A 1 115 ? -8.917 -8.263 -1.246 1.00 92.75 115 ARG A C 1
ATOM 920 O O . ARG A 1 115 ? -9.388 -9.385 -1.411 1.00 92.75 115 ARG A O 1
ATOM 927 N N . PHE A 1 116 ? -9.263 -7.451 -0.264 1.00 93.44 116 PHE A N 1
ATOM 928 C CA . PHE A 1 116 ? -10.200 -7.840 0.775 1.00 93.44 116 PHE A CA 1
ATOM 929 C C . PHE A 1 116 ? -11.637 -7.771 0.271 1.00 93.44 116 PHE A C 1
ATOM 931 O O . PHE A 1 116 ? -11.980 -6.932 -0.565 1.00 93.44 116 PHE A O 1
ATOM 938 N N . ARG A 1 117 ? -12.473 -8.675 0.783 1.00 93.00 117 ARG A N 1
ATOM 939 C CA . ARG A 1 117 ? -13.920 -8.650 0.556 1.00 93.00 117 ARG A CA 1
ATOM 940 C C . ARG A 1 117 ? -14.565 -7.532 1.373 1.00 93.00 117 ARG A C 1
ATOM 942 O O . ARG A 1 117 ? -15.466 -6.864 0.878 1.00 93.00 117 ARG A O 1
ATOM 949 N N . TYR A 1 118 ? -14.063 -7.312 2.584 1.00 93.31 118 TYR A N 1
ATOM 950 C CA . TYR A 1 118 ? -14.513 -6.290 3.516 1.00 93.31 118 TYR A CA 1
ATOM 951 C C . TYR A 1 118 ? -13.340 -5.393 3.910 1.00 93.31 118 TYR A C 1
ATOM 953 O O . TYR A 1 118 ? -12.257 -5.869 4.251 1.00 93.31 118 TYR A O 1
ATOM 961 N N . ALA A 1 119 ? -13.542 -4.080 3.853 1.00 92.12 119 ALA A N 1
ATOM 962 C CA . ALA A 1 119 ? -12.508 -3.119 4.211 1.00 92.12 119 ALA A CA 1
ATOM 963 C C . ALA A 1 119 ? -12.200 -3.204 5.718 1.00 92.12 119 ALA A C 1
ATOM 965 O O . ALA A 1 119 ? -13.112 -3.177 6.542 1.00 92.12 119 ALA A O 1
ATOM 966 N N . VAL A 1 120 ? -10.920 -3.297 6.080 1.00 92.81 120 VAL A N 1
ATOM 967 C CA . VAL A 1 120 ? -10.483 -3.420 7.478 1.00 92.81 120 VAL A CA 1
ATOM 968 C C . VAL A 1 120 ? -10.203 -2.021 8.030 1.00 92.81 120 VAL A C 1
ATOM 970 O O . VAL A 1 120 ? -9.357 -1.325 7.463 1.00 92.81 120 VAL A O 1
ATOM 973 N N . PRO A 1 121 ? -10.891 -1.565 9.090 1.00 92.50 121 PRO A N 1
ATOM 974 C CA . PRO A 1 121 ? -10.663 -0.236 9.646 1.00 92.50 121 PRO A CA 1
ATOM 975 C C . PRO A 1 121 ? -9.250 -0.133 10.223 1.00 92.50 121 PRO A C 1
ATOM 977 O O . PRO A 1 121 ? -8.839 -0.964 11.030 1.00 92.50 121 PRO A O 1
ATOM 980 N N . ILE A 1 122 ? -8.515 0.906 9.825 1.00 91.75 122 ILE A N 1
ATOM 981 C CA . ILE A 1 122 ? -7.239 1.252 10.448 1.00 91.75 122 ILE A CA 1
ATOM 982 C C . ILE A 1 122 ? -7.532 2.127 11.664 1.00 91.75 122 ILE A C 1
ATOM 984 O O . ILE A 1 122 ? -8.050 3.237 11.526 1.00 91.75 122 ILE A O 1
ATOM 988 N N . THR A 1 123 ? -7.174 1.636 12.846 1.00 91.81 123 THR A N 1
ATOM 989 C CA . THR A 1 123 ? -7.306 2.362 14.115 1.00 91.81 123 THR A CA 1
ATOM 990 C C . THR A 1 123 ? -5.941 2.543 14.778 1.00 91.81 123 THR A C 1
ATOM 992 O O . THR A 1 123 ? -4.976 1.869 14.408 1.00 91.81 123 THR A O 1
ATOM 995 N N . LYS A 1 124 ? -5.838 3.459 15.750 1.00 92.00 124 LYS A N 1
ATOM 996 C CA . LYS A 1 124 ? -4.589 3.658 16.505 1.00 92.00 124 LYS A CA 1
ATOM 997 C C . LYS A 1 124 ? -4.183 2.383 17.237 1.00 92.00 124 LYS A C 1
ATOM 999 O O . LYS A 1 124 ? -3.028 1.993 17.176 1.00 92.00 124 LYS A O 1
ATOM 1004 N N . GLU A 1 125 ? -5.153 1.691 17.826 1.00 93.31 125 GLU A N 1
ATOM 1005 C CA . GLU A 1 125 ? -4.953 0.449 18.574 1.00 93.31 125 GLU A CA 1
ATOM 1006 C C . GLU A 1 125 ? -4.371 -0.648 17.678 1.00 93.31 125 GLU A C 1
ATOM 1008 O O . GLU A 1 125 ? -3.431 -1.337 18.069 1.00 93.31 125 GLU A O 1
ATOM 1013 N N . MET A 1 126 ? -4.879 -0.780 16.446 1.00 92.19 126 MET A N 1
ATOM 1014 C CA . MET A 1 126 ? -4.304 -1.695 15.461 1.00 92.19 126 MET A CA 1
ATOM 1015 C C . MET A 1 126 ? -2.864 -1.295 15.119 1.00 92.19 126 MET A C 1
ATOM 1017 O O . MET A 1 126 ? -1.975 -2.148 15.118 1.00 92.19 126 MET A O 1
ATOM 1021 N N . CYS A 1 127 ? -2.622 -0.014 14.822 1.00 91.12 127 CYS A N 1
ATOM 1022 C CA . CYS A 1 127 ? -1.291 0.470 14.464 1.00 91.12 127 CYS A CA 1
ATOM 1023 C C . CYS A 1 127 ? -0.276 0.252 15.591 1.00 91.12 127 CYS A C 1
ATOM 1025 O O . CYS A 1 127 ? 0.782 -0.310 15.335 1.00 91.12 127 CYS A O 1
ATOM 1027 N N . ASP A 1 128 ? -0.607 0.607 16.829 1.00 91.94 128 ASP A N 1
ATOM 1028 C CA . ASP A 1 128 ? 0.289 0.459 17.980 1.00 91.94 128 ASP A CA 1
ATOM 1029 C C . ASP A 1 128 ? 0.578 -1.018 18.289 1.00 91.94 128 ASP A C 1
ATOM 1031 O O . ASP A 1 128 ? 1.705 -1.379 18.646 1.00 91.94 128 ASP A O 1
ATOM 1035 N N . ALA A 1 129 ? -0.400 -1.900 18.069 1.00 91.88 129 ALA A N 1
ATOM 1036 C CA . ALA A 1 129 ? -0.234 -3.329 18.295 1.00 91.88 129 ALA A CA 1
ATOM 1037 C C . ALA A 1 129 ? 0.713 -3.997 17.284 1.00 91.88 129 ALA A C 1
ATOM 1039 O O . ALA A 1 129 ? 1.483 -4.875 17.671 1.00 91.88 129 ALA A O 1
ATOM 1040 N N . CYS A 1 130 ? 0.685 -3.605 16.003 1.00 90.44 130 CYS A N 1
ATOM 1041 C CA . CYS A 1 130 ? 1.386 -4.367 14.961 1.00 90.44 130 CYS A CA 1
ATOM 1042 C C . CYS A 1 130 ? 2.263 -3.574 13.983 1.00 90.44 130 CYS A C 1
ATOM 1044 O O . CYS A 1 130 ? 3.147 -4.175 13.376 1.00 90.44 130 CYS A O 1
ATOM 1046 N N . LEU A 1 131 ? 2.098 -2.261 13.826 1.00 88.50 131 LEU A N 1
ATOM 1047 C CA . LEU A 1 131 ? 2.854 -1.454 12.857 1.00 88.50 131 LEU A CA 1
ATOM 1048 C C . LEU A 1 131 ? 3.944 -0.626 13.535 1.00 88.50 131 LEU A C 1
ATOM 1050 O O . LEU A 1 131 ? 3.821 -0.247 14.699 1.00 88.50 131 LEU A O 1
ATOM 1054 N N . ARG A 1 132 ? 5.024 -0.340 12.807 1.00 86.31 132 ARG A N 1
ATOM 1055 C CA . ARG A 1 132 ? 6.136 0.475 13.300 1.00 86.31 132 ARG A CA 1
ATOM 1056 C C . ARG A 1 132 ? 6.588 1.483 12.254 1.00 86.31 132 ARG A C 1
ATOM 1058 O O . ARG A 1 132 ? 6.265 1.382 11.071 1.00 86.31 132 ARG A O 1
ATOM 1065 N N . ASP A 1 133 ? 7.292 2.514 12.686 1.00 84.19 133 ASP A N 1
ATOM 1066 C CA . ASP A 1 133 ? 7.924 3.446 11.767 1.00 84.19 133 ASP A CA 1
ATOM 1067 C C . ASP A 1 133 ? 9.228 2.870 11.183 1.00 84.19 133 ASP A C 1
ATOM 1069 O O . ASP A 1 133 ? 9.602 1.716 11.396 1.00 84.19 133 ASP A O 1
ATOM 1073 N N . LYS A 1 134 ? 9.937 3.689 10.405 1.00 77.69 134 LYS A N 1
ATOM 1074 C CA . LYS A 1 134 ? 11.202 3.309 9.761 1.00 77.69 134 LYS A CA 1
ATOM 1075 C C . LYS A 1 134 ? 12.348 2.987 10.737 1.00 77.69 134 LYS A C 1
ATOM 1077 O O . LYS A 1 134 ? 13.353 2.443 10.282 1.00 77.69 134 LYS A O 1
ATOM 1082 N N . GLU A 1 135 ? 12.223 3.375 12.002 1.00 82.75 135 GLU A N 1
ATOM 1083 C CA . GLU A 1 135 ? 13.178 3.179 13.102 1.00 82.75 135 GLU A CA 1
ATOM 1084 C C . GLU A 1 135 ? 12.667 2.105 14.084 1.00 82.75 135 GLU A C 1
ATOM 1086 O O . GLU A 1 135 ? 13.183 1.957 15.195 1.00 82.75 135 GLU A O 1
ATOM 1091 N N . SER A 1 136 ? 11.658 1.334 13.660 1.00 81.38 136 SER A N 1
ATOM 1092 C CA . SER A 1 136 ? 11.000 0.282 14.434 1.00 81.38 136 SER A CA 1
ATOM 1093 C C . SER A 1 136 ? 10.303 0.783 15.707 1.00 81.38 136 SER A C 1
ATOM 1095 O O . SER A 1 136 ? 10.066 0.001 16.628 1.00 81.38 136 SER A O 1
ATOM 1097 N N . GLN A 1 137 ? 9.929 2.066 15.757 1.00 87.31 137 GLN A N 1
ATOM 1098 C CA . GLN A 1 137 ? 9.214 2.690 16.874 1.00 87.31 137 GLN A CA 1
ATOM 1099 C C . GLN A 1 137 ? 7.703 2.758 16.625 1.00 87.31 137 GLN A C 1
ATOM 1101 O O . GLN A 1 137 ? 7.227 2.569 15.504 1.00 87.31 137 GLN A O 1
ATOM 1106 N N . CYS A 1 138 ? 6.924 3.026 17.676 1.00 89.44 138 CYS A N 1
ATOM 1107 C CA . CYS A 1 138 ? 5.507 3.366 17.524 1.00 89.44 138 CYS A CA 1
ATOM 1108 C C . CYS A 1 138 ? 5.341 4.673 16.735 1.00 89.44 138 CYS A C 1
ATOM 1110 O O . CYS A 1 138 ? 6.233 5.522 16.707 1.00 89.44 138 CYS A O 1
ATOM 1112 N N . PHE A 1 139 ? 4.185 4.851 16.097 1.00 90.38 139 PHE A N 1
ATOM 1113 C CA . PHE A 1 139 ? 3.921 6.063 15.328 1.00 90.38 139 PHE A CA 1
ATOM 1114 C C . PHE A 1 139 ? 3.818 7.298 16.225 1.00 90.38 139 PHE A C 1
ATOM 1116 O O . PHE A 1 139 ? 3.065 7.325 17.197 1.00 90.38 139 PHE A O 1
ATOM 1123 N N . ASP A 1 140 ? 4.512 8.367 15.835 1.00 90.75 140 ASP A N 1
ATOM 1124 C CA . ASP A 1 140 ? 4.340 9.680 16.448 1.00 90.75 140 ASP A CA 1
ATOM 1125 C C . ASP A 1 140 ? 3.124 10.381 15.833 1.00 90.75 140 ASP A C 1
ATOM 1127 O O . ASP A 1 140 ? 3.194 11.052 14.799 1.00 90.75 140 ASP A O 1
ATOM 1131 N N . TYR A 1 141 ? 1.972 10.210 16.476 1.00 91.75 141 TYR A N 1
ATOM 1132 C CA . TYR A 1 141 ? 0.730 10.853 16.057 1.00 91.75 141 TYR A CA 1
ATOM 1133 C C . TYR A 1 141 ? 0.752 12.381 16.218 1.00 91.75 141 TYR A C 1
ATOM 1135 O O . TYR A 1 141 ? 0.024 13.060 15.494 1.00 91.75 141 TYR A O 1
ATOM 1143 N N . GLY A 1 142 ? 1.562 12.923 17.136 1.00 92.12 142 GLY A N 1
ATOM 1144 C CA . GLY A 1 142 ? 1.627 14.358 17.438 1.00 92.12 142 GLY A CA 1
ATOM 1145 C C . GLY A 1 142 ? 2.307 15.173 16.338 1.00 92.12 142 GLY A C 1
ATOM 1146 O O . GLY A 1 142 ? 2.002 16.351 16.153 1.00 92.12 142 GLY A O 1
ATOM 1147 N N . LYS A 1 143 ? 3.163 14.532 15.539 1.00 91.00 143 LYS A N 1
ATOM 1148 C CA . LYS A 1 143 ? 3.863 15.148 14.404 1.00 91.00 143 LYS A CA 1
ATOM 1149 C C . LYS A 1 143 ? 2.952 15.535 13.229 1.00 91.00 143 LYS A C 1
ATOM 1151 O O . LYS A 1 143 ? 3.374 16.284 12.345 1.00 91.00 143 LYS A O 1
ATOM 1156 N N . PHE A 1 144 ? 1.713 15.041 13.177 1.00 91.12 144 PHE A N 1
ATOM 1157 C CA . PHE A 1 144 ? 0.837 15.190 12.012 1.00 91.12 144 PHE A CA 1
ATOM 1158 C C . PHE A 1 144 ? -0.484 15.884 12.340 1.00 91.12 144 PHE A C 1
ATOM 1160 O O . PHE A 1 144 ? -1.074 15.698 13.396 1.00 91.12 144 PHE A O 1
ATOM 1167 N N . LYS A 1 145 ? -1.014 16.625 11.357 1.00 89.75 145 LYS A N 1
ATOM 1168 C CA . LYS A 1 145 ? -2.293 17.349 11.478 1.00 89.75 145 LYS A CA 1
ATOM 1169 C C . LYS A 1 145 ? -3.519 16.438 11.637 1.00 89.75 145 LYS A C 1
ATOM 1171 O O . LYS A 1 145 ? -4.581 16.916 12.018 1.00 89.75 145 LYS A O 1
ATOM 1176 N N . SER A 1 146 ? -3.414 15.159 11.275 1.00 89.00 146 SER A N 1
ATOM 1177 C CA . SER A 1 146 ? -4.499 14.185 11.420 1.00 89.00 146 SER A CA 1
ATOM 1178 C C . SER A 1 146 ? -3.974 12.753 11.444 1.00 89.00 146 SER A C 1
ATOM 1180 O O . SER A 1 146 ? -2.889 12.466 10.931 1.00 89.00 146 SER A O 1
ATOM 1182 N N . PHE A 1 147 ? -4.783 11.832 11.974 1.00 88.94 147 PHE A N 1
ATOM 1183 C CA . PHE A 1 147 ? -4.479 10.400 11.959 1.00 88.94 147 PHE A CA 1
ATOM 1184 C C . PHE A 1 147 ? -4.277 9.877 10.529 1.00 88.94 147 PHE A C 1
ATOM 1186 O O . PHE A 1 147 ? -3.272 9.233 10.251 1.00 88.94 147 PHE A O 1
ATOM 1193 N N . SER A 1 148 ? -5.146 10.243 9.580 1.00 86.31 148 SER A N 1
ATOM 1194 C CA . SER A 1 148 ? -4.977 9.843 8.175 1.00 86.31 148 SER A CA 1
ATOM 1195 C C . SER A 1 148 ? -3.696 10.393 7.544 1.00 86.31 148 SER A C 1
ATOM 1197 O O . SER A 1 148 ? -3.105 9.724 6.701 1.00 86.31 148 SER A O 1
ATOM 1199 N N . ALA A 1 149 ? -3.251 11.592 7.937 1.00 85.62 149 ALA A N 1
ATOM 1200 C CA . ALA A 1 149 ? -1.981 12.144 7.474 1.00 85.62 149 ALA A CA 1
ATOM 1201 C C . ALA A 1 149 ? -0.779 11.401 8.075 1.00 85.62 149 ALA A C 1
ATOM 1203 O O . ALA A 1 149 ? 0.198 11.186 7.359 1.00 85.62 149 ALA A O 1
ATOM 1204 N N . CYS A 1 150 ? -0.869 10.987 9.343 1.00 88.62 150 CYS A N 1
ATOM 1205 C CA . CYS A 1 150 ? 0.127 10.154 10.019 1.00 88.62 150 CYS A CA 1
ATOM 1206 C C . CYS A 1 150 ? 0.254 8.790 9.333 1.00 88.62 150 CYS A C 1
ATOM 1208 O O . CYS A 1 150 ? 1.303 8.489 8.763 1.00 88.62 150 CYS A O 1
ATOM 1210 N N . ILE A 1 151 ? -0.842 8.023 9.271 1.00 86.19 151 ILE A N 1
ATOM 1211 C CA . ILE A 1 151 ? -0.863 6.707 8.619 1.00 86.19 151 ILE A CA 1
ATOM 1212 C C . ILE A 1 151 ? -0.424 6.846 7.174 1.00 86.19 151 ILE A C 1
ATOM 1214 O O . ILE A 1 151 ? 0.543 6.222 6.768 1.00 86.19 151 ILE A O 1
ATOM 1218 N N . GLY A 1 152 ? -1.041 7.760 6.428 1.00 79.56 152 GLY A N 1
ATOM 1219 C CA . GLY A 1 152 ? -0.680 8.000 5.044 1.00 79.56 152 GLY A CA 1
ATOM 1220 C C . GLY A 1 152 ? 0.781 8.391 4.849 1.00 79.56 152 GLY A C 1
ATOM 1221 O O . GLY A 1 152 ? 1.254 8.217 3.744 1.00 79.56 152 GLY A O 1
ATOM 1222 N N . SER A 1 153 ? 1.498 8.913 5.849 1.00 78.12 153 SER A N 1
ATOM 1223 C CA . SER A 1 153 ? 2.936 9.205 5.750 1.00 78.12 153 SER A CA 1
ATOM 1224 C C . SER A 1 153 ? 3.804 8.000 6.110 1.00 78.12 153 SER A C 1
ATOM 1226 O O . SER A 1 153 ? 4.788 7.751 5.419 1.00 78.12 153 SER A O 1
ATOM 1228 N N . TYR A 1 154 ? 3.436 7.232 7.137 1.00 77.19 154 TYR A N 1
ATOM 1229 C CA . TYR A 1 154 ? 4.187 6.046 7.564 1.00 77.19 154 TYR A CA 1
ATOM 1230 C C . TYR A 1 154 ? 3.917 4.798 6.718 1.00 77.19 154 TYR A C 1
ATOM 1232 O O . TYR A 1 154 ? 4.778 3.931 6.611 1.00 77.19 154 TYR A O 1
ATOM 1240 N N . THR A 1 155 ? 2.756 4.716 6.070 1.00 71.94 155 THR A N 1
ATOM 1241 C CA . THR A 1 155 ? 2.368 3.617 5.174 1.00 71.94 155 THR A CA 1
ATOM 1242 C C . THR A 1 155 ? 2.502 3.996 3.700 1.00 71.94 155 THR A C 1
ATOM 1244 O O . THR A 1 155 ? 2.013 3.267 2.840 1.00 71.94 155 THR A O 1
ATOM 1247 N N . ARG A 1 156 ? 3.092 5.163 3.389 1.00 59.84 156 ARG A N 1
ATOM 1248 C CA . ARG A 1 156 ? 3.065 5.759 2.042 1.00 59.84 156 ARG A CA 1
ATOM 1249 C C . ARG A 1 156 ? 3.837 4.965 1.003 1.00 59.84 156 ARG A C 1
ATOM 1251 O O . ARG A 1 156 ? 3.618 5.198 -0.180 1.00 59.84 156 ARG A O 1
ATOM 1258 N N . SER A 1 157 ? 4.702 4.038 1.403 1.00 48.03 157 SER A N 1
ATOM 1259 C CA . SER A 1 157 ? 5.155 2.957 0.535 1.00 48.03 157 SER A CA 1
ATOM 1260 C C . SER A 1 157 ? 5.930 1.890 1.320 1.00 48.03 157 SER A C 1
ATOM 1262 O O . SER A 1 157 ? 6.614 2.179 2.298 1.00 48.03 157 SER A O 1
ATOM 1264 N N . VAL A 1 158 ? 5.766 0.649 0.870 1.00 48.75 158 VAL A N 1
ATOM 1265 C CA . VAL A 1 158 ? 6.654 -0.518 0.990 1.00 48.75 158 VAL A CA 1
ATOM 1266 C C . VAL A 1 158 ? 7.879 -0.323 1.864 1.00 48.75 158 VAL A C 1
ATOM 1268 O O . VAL A 1 158 ? 8.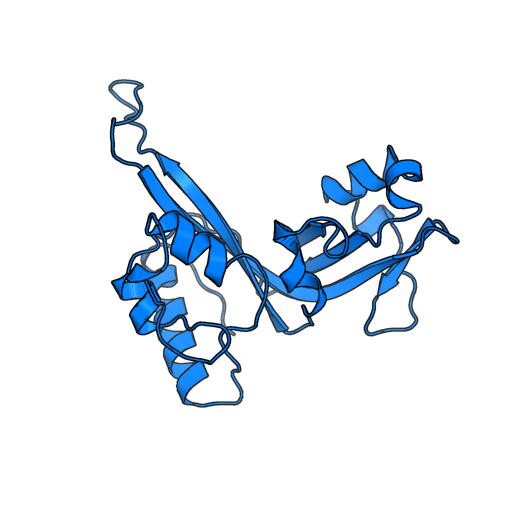953 0.069 1.419 1.00 48.75 158 VAL A O 1
ATOM 1271 N N . ARG A 1 159 ? 7.725 -0.672 3.125 1.00 53.38 159 ARG A N 1
ATOM 1272 C CA . ARG A 1 159 ? 8.772 -1.420 3.796 1.00 53.38 159 ARG A CA 1
ATOM 1273 C C . ARG A 1 159 ? 8.118 -2.690 4.272 1.00 53.38 159 ARG A C 1
ATOM 1275 O O . ARG A 1 159 ? 6.965 -2.639 4.711 1.00 53.38 159 ARG A O 1
ATOM 1282 N N . SER A 1 160 ? 8.834 -3.806 4.226 1.00 57.66 160 SER A N 1
ATOM 1283 C CA . SER A 1 160 ? 8.475 -4.910 5.095 1.00 57.66 160 SER A CA 1
ATOM 1284 C C . SER A 1 160 ? 8.484 -4.397 6.539 1.00 57.66 160 SER A C 1
ATOM 1286 O O . SER A 1 160 ? 9.523 -4.216 7.165 1.00 57.66 160 SER A O 1
ATOM 1288 N N . GLN A 1 161 ? 7.286 -4.099 7.044 1.00 67.25 161 GLN A N 1
ATOM 1289 C CA . GLN A 1 161 ? 7.014 -3.789 8.448 1.00 67.25 161 GLN A CA 1
ATOM 1290 C C . GLN A 1 161 ? 7.266 -5.006 9.350 1.00 67.25 161 GLN A C 1
ATOM 1292 O O . GLN A 1 161 ? 7.224 -4.900 10.580 1.00 67.25 161 GLN A O 1
ATOM 1297 N N . PHE A 1 162 ? 7.479 -6.163 8.721 1.00 76.81 162 PHE A N 1
ATOM 1298 C CA . PHE A 1 162 ? 7.561 -7.471 9.330 1.00 76.81 162 PHE A CA 1
ATOM 1299 C C . PHE A 1 162 ? 8.721 -8.243 8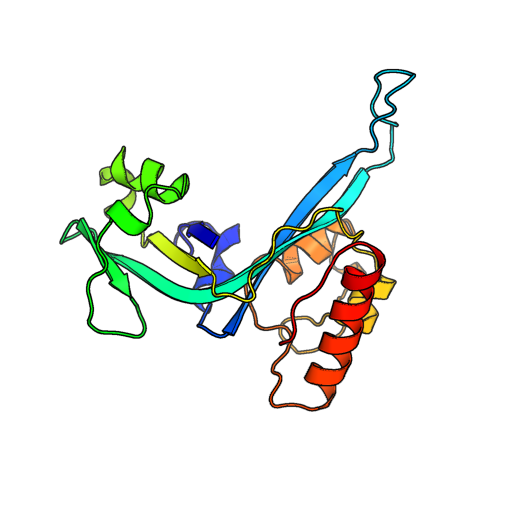.708 1.00 76.81 162 PHE A C 1
ATOM 1301 O O . PHE A 1 162 ? 8.559 -8.975 7.731 1.00 76.81 162 PHE A O 1
ATOM 1308 N N . ASN A 1 163 ? 9.907 -8.131 9.285 1.00 77.00 163 ASN A N 1
ATOM 1309 C CA . ASN A 1 163 ? 10.961 -9.076 8.978 1.00 77.00 163 ASN A CA 1
ATOM 1310 C C . ASN A 1 163 ? 10.702 -10.376 9.751 1.00 77.00 163 ASN A C 1
ATOM 1312 O O . ASN A 1 163 ? 11.090 -10.528 10.907 1.00 77.00 163 ASN A O 1
ATOM 1316 N N . LEU A 1 164 ? 10.059 -11.335 9.080 1.00 76.50 164 LEU A N 1
ATOM 1317 C CA . LEU A 1 164 ? 9.640 -12.613 9.666 1.00 76.50 164 LEU A CA 1
ATOM 1318 C C . LEU A 1 164 ? 10.801 -13.505 10.147 1.00 76.50 164 LEU A C 1
ATOM 1320 O O . LEU A 1 164 ? 10.551 -14.536 10.771 1.00 76.50 164 LEU A O 1
ATOM 1324 N N . GLN A 1 165 ? 12.062 -13.126 9.911 1.00 79.88 165 GLN A N 1
ATOM 1325 C CA . GLN A 1 165 ? 13.210 -13.780 10.545 1.00 79.88 165 GLN A CA 1
ATOM 1326 C C . GLN A 1 165 ? 13.274 -13.475 12.053 1.00 79.88 165 GLN A C 1
ATOM 1328 O O . GLN A 1 165 ? 13.732 -14.310 12.834 1.00 79.88 165 GLN A O 1
ATOM 1333 N N . TYR A 1 166 ? 12.768 -12.317 12.491 1.00 83.75 166 TYR A N 1
ATOM 1334 C CA . TYR A 1 166 ? 12.729 -11.933 13.900 1.00 83.75 166 TYR A CA 1
ATOM 1335 C C . TYR A 1 166 ? 11.431 -12.390 14.575 1.00 83.75 166 TYR A C 1
ATOM 1337 O O . TYR A 1 166 ? 10.345 -12.335 14.000 1.00 83.75 166 TYR A O 1
ATOM 1345 N N . LEU A 1 167 ? 11.530 -12.855 15.826 1.00 87.19 167 LEU A N 1
ATOM 1346 C CA . LEU A 1 167 ? 10.372 -13.337 16.589 1.00 87.19 167 LEU A CA 1
ATOM 1347 C C . LEU A 1 167 ? 9.335 -12.229 16.832 1.00 87.19 167 LEU A C 1
ATOM 1349 O O . LEU A 1 167 ? 8.165 -12.428 16.525 1.00 87.19 167 LEU A O 1
ATOM 1353 N N . ALA A 1 168 ? 9.774 -11.053 17.286 1.00 87.19 168 ALA A N 1
ATOM 1354 C CA . ALA A 1 168 ? 8.883 -9.920 17.556 1.00 87.19 168 ALA A CA 1
ATOM 1355 C C . ALA A 1 168 ? 8.081 -9.490 16.313 1.00 87.19 168 ALA A C 1
ATOM 1357 O O . ALA A 1 168 ? 6.913 -9.115 16.398 1.00 87.19 168 ALA A O 1
ATOM 1358 N N . ASP A 1 169 ? 8.689 -9.578 15.133 1.00 86.19 169 ASP A N 1
ATOM 1359 C CA . ASP A 1 169 ? 8.037 -9.236 13.872 1.00 86.19 169 ASP A CA 1
ATOM 1360 C C . ASP A 1 169 ? 7.022 -10.299 13.454 1.00 86.19 169 ASP A C 1
ATOM 1362 O O . ASP A 1 169 ? 5.960 -9.946 12.945 1.00 86.19 169 ASP A O 1
ATOM 1366 N N . ARG A 1 170 ? 7.296 -11.583 13.725 1.00 88.38 170 ARG A N 1
ATOM 1367 C CA . ARG A 1 170 ? 6.322 -12.668 13.536 1.00 88.38 170 ARG A CA 1
ATOM 1368 C C . ARG A 1 170 ? 5.108 -12.502 14.443 1.00 88.38 170 ARG A C 1
ATOM 1370 O O . ARG A 1 170 ? 3.987 -12.652 13.969 1.00 88.38 170 ARG A O 1
ATOM 1377 N N . GLU A 1 171 ? 5.313 -12.146 15.707 1.00 91.50 171 GLU A N 1
ATOM 1378 C CA . GLU A 1 171 ? 4.226 -11.893 16.662 1.00 91.50 171 GLU A CA 1
ATOM 1379 C C . GLU A 1 171 ? 3.358 -10.712 16.216 1.00 91.50 171 GLU A C 1
ATOM 1381 O O . GLU A 1 171 ? 2.139 -10.839 16.095 1.00 91.50 171 GLU A O 1
ATOM 1386 N N . ARG A 1 172 ? 3.976 -9.575 15.868 1.00 91.56 172 ARG A N 1
ATOM 1387 C CA . ARG A 1 172 ? 3.245 -8.416 15.332 1.00 91.56 172 ARG A CA 1
ATOM 1388 C C . ARG A 1 172 ? 2.520 -8.748 14.032 1.00 91.56 172 ARG A C 1
ATOM 1390 O O . ARG A 1 172 ? 1.391 -8.301 13.834 1.00 91.56 172 ARG A O 1
ATOM 1397 N N . PHE A 1 173 ? 3.143 -9.520 13.145 1.00 89.50 173 PHE A N 1
ATOM 1398 C CA . PHE A 1 173 ? 2.514 -9.936 11.897 1.00 89.50 173 PHE A CA 1
ATOM 1399 C C . PHE A 1 173 ? 1.312 -10.849 12.144 1.00 89.50 173 PHE A C 1
ATOM 1401 O O . PHE A 1 173 ? 0.287 -10.710 11.478 1.00 89.50 173 PHE A O 1
ATOM 1408 N N . GLN A 1 174 ? 1.393 -11.734 13.135 1.00 91.06 174 GLN A N 1
ATOM 1409 C CA . GLN A 1 174 ? 0.275 -12.575 13.537 1.00 91.06 174 GLN A CA 1
ATOM 1410 C C . GLN A 1 174 ? -0.896 -11.735 14.067 1.00 91.06 174 GLN A C 1
ATOM 1412 O O . GLN A 1 174 ? -2.022 -11.906 13.601 1.00 91.06 174 GLN A O 1
ATOM 1417 N N . ILE A 1 175 ? -0.627 -10.741 14.918 1.00 92.88 175 ILE A N 1
ATOM 1418 C CA . ILE A 1 175 ? -1.643 -9.776 15.374 1.00 92.88 175 ILE A CA 1
ATOM 1419 C C . ILE A 1 175 ? -2.263 -9.037 14.177 1.00 92.88 175 ILE A C 1
ATOM 1421 O O . ILE A 1 175 ? -3.483 -8.902 14.080 1.00 92.88 175 ILE A O 1
ATOM 1425 N N . PHE A 1 176 ? -1.445 -8.583 13.223 1.00 90.88 176 PHE A N 1
ATOM 1426 C CA . PHE A 1 176 ? -1.931 -7.932 12.003 1.00 90.88 176 PHE A CA 1
ATOM 1427 C C . PHE A 1 176 ? -2.872 -8.842 11.199 1.00 90.88 176 PHE A C 1
ATOM 1429 O O . PHE A 1 176 ? -3.941 -8.402 10.765 1.00 90.88 176 PHE A O 1
ATOM 1436 N N . LYS A 1 177 ? -2.517 -10.124 11.043 1.00 90.50 177 LYS A N 1
ATOM 1437 C CA . LYS A 1 177 ? -3.370 -11.121 10.384 1.00 90.50 177 LYS A CA 1
ATOM 1438 C C . LYS A 1 177 ? -4.691 -11.308 11.118 1.00 90.50 177 LYS A C 1
ATOM 1440 O O . LYS A 1 177 ? -5.716 -11.395 10.453 1.00 90.50 177 LYS A O 1
ATOM 1445 N N . GLU A 1 178 ? -4.695 -11.323 12.447 1.00 93.44 178 GLU A N 1
ATOM 1446 C CA . GLU A 1 178 ? -5.919 -11.454 13.248 1.00 93.44 178 GLU A CA 1
ATOM 1447 C C . GLU A 1 178 ? -6.882 -10.285 13.033 1.00 93.44 178 GLU A C 1
ATOM 1449 O O . GLU A 1 178 ? -8.083 -10.505 12.883 1.00 93.44 178 GLU A O 1
ATOM 1454 N N . TYR A 1 179 ? -6.381 -9.048 12.943 1.00 93.31 179 TYR A N 1
ATOM 1455 C CA . TYR A 1 179 ? -7.221 -7.891 12.609 1.00 93.31 179 TYR A CA 1
ATOM 1456 C C . TYR A 1 179 ? -7.904 -8.046 11.248 1.00 93.31 179 TYR A C 1
ATOM 1458 O O . TYR A 1 179 ? -9.082 -7.712 11.114 1.00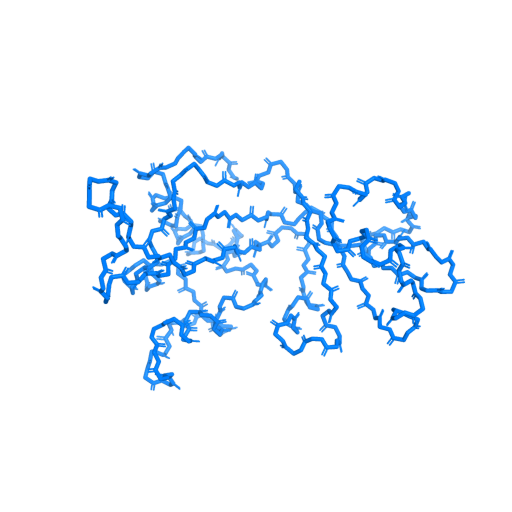 93.31 179 TYR A O 1
ATOM 1466 N N . ILE A 1 180 ? -7.190 -8.573 10.251 1.00 92.81 180 ILE A N 1
ATOM 1467 C CA . ILE A 1 180 ? -7.763 -8.818 8.924 1.00 92.81 180 ILE A CA 1
ATOM 1468 C C . ILE A 1 180 ? -8.746 -9.996 8.965 1.00 92.81 180 ILE A C 1
ATOM 1470 O O . ILE A 1 180 ? -9.837 -9.894 8.400 1.00 92.81 180 ILE A O 1
ATOM 1474 N N . ALA A 1 181 ? -8.387 -11.072 9.673 1.00 93.88 181 ALA A N 1
ATOM 1475 C CA . ALA A 1 181 ? -9.149 -12.315 9.781 1.00 93.88 181 ALA A CA 1
ATOM 1476 C C . ALA A 1 181 ? -10.545 -12.128 10.396 1.00 93.88 181 ALA A C 1
ATOM 1478 O O . ALA A 1 181 ? -11.464 -12.880 10.092 1.00 93.88 181 ALA A O 1
ATOM 1479 N N . ARG A 1 182 ? -10.737 -11.085 11.216 1.00 94.44 182 ARG A N 1
ATOM 1480 C CA . ARG A 1 182 ? -12.054 -10.717 11.770 1.00 94.44 182 ARG A CA 1
ATOM 1481 C C . ARG A 1 182 ? -13.103 -10.420 10.701 1.00 94.44 182 ARG A C 1
ATOM 1483 O O . ARG A 1 182 ? -14.291 -10.539 10.975 1.00 94.44 182 ARG A O 1
ATOM 1490 N N . LEU A 1 183 ? -12.671 -9.969 9.524 1.00 93.62 183 LEU A N 1
ATOM 1491 C CA . LEU A 1 183 ? -13.560 -9.532 8.449 1.00 93.62 183 LEU A CA 1
ATOM 1492 C C . LEU A 1 183 ? -13.296 -10.254 7.127 1.00 93.62 183 LEU A C 1
ATOM 1494 O O . LEU A 1 183 ? -14.130 -10.181 6.237 1.00 93.62 183 LEU A O 1
ATOM 1498 N N . ASN A 1 184 ? -12.151 -10.911 6.950 1.00 94.00 184 ASN A N 1
ATOM 1499 C CA . ASN A 1 184 ? -11.737 -11.483 5.671 1.00 94.00 184 ASN A CA 1
ATOM 1500 C C . ASN A 1 184 ? -11.014 -12.812 5.851 1.00 94.00 184 ASN A C 1
ATOM 1502 O O . ASN A 1 184 ? -10.331 -13.016 6.845 1.00 94.00 184 ASN A O 1
ATOM 1506 N N . ASP A 1 185 ? -11.036 -13.652 4.822 1.00 87.88 185 ASP A N 1
ATOM 1507 C CA . ASP A 1 185 ? -10.182 -14.837 4.781 1.00 87.88 185 ASP A CA 1
ATOM 1508 C C . ASP A 1 185 ? -8.718 -14.442 4.539 1.00 87.88 185 ASP A C 1
ATOM 1510 O O . ASP A 1 185 ? -8.406 -13.664 3.627 1.00 87.88 185 ASP A O 1
ATOM 1514 N N . MET A 1 186 ? -7.805 -15.002 5.336 1.00 83.69 186 MET A N 1
ATOM 1515 C CA . MET A 1 186 ? -6.368 -14.745 5.233 1.00 83.69 186 MET A CA 1
ATOM 1516 C C . MET A 1 186 ? -5.604 -15.994 4.791 1.00 83.69 186 MET A C 1
ATOM 1518 O O . MET A 1 186 ? -5.838 -17.070 5.337 1.00 83.69 186 MET A O 1
ATOM 1522 N N . PRO A 1 187 ? -4.667 -15.879 3.829 1.00 73.31 187 PRO A N 1
ATOM 1523 C CA . PRO A 1 187 ? -3.808 -16.998 3.472 1.00 73.31 187 PRO A CA 1
ATOM 1524 C C . PRO A 1 187 ? -2.776 -17.297 4.563 1.00 73.31 187 PRO A C 1
ATOM 1526 O O . PRO A 1 187 ? -2.440 -16.441 5.389 1.00 73.31 187 PRO A O 1
ATOM 1529 N N . GLU A 1 188 ? -2.237 -18.510 4.525 1.00 74.50 188 GLU A N 1
ATOM 1530 C CA . GLU A 1 188 ? -1.037 -18.868 5.279 1.00 74.50 188 GLU A CA 1
ATOM 1531 C C . GLU A 1 188 ? 0.200 -18.183 4.672 1.00 74.50 188 GLU A C 1
ATOM 1533 O O . GLU A 1 188 ? 0.251 -17.931 3.462 1.00 74.50 188 GLU A O 1
ATOM 1538 N N . PHE A 1 189 ? 1.152 -17.806 5.530 1.00 67.19 189 PHE A N 1
ATOM 1539 C CA . PHE A 1 189 ? 2.301 -16.956 5.201 1.00 67.19 189 PHE A CA 1
ATOM 1540 C C . PHE A 1 189 ? 3.614 -17.603 5.589 1.00 67.19 189 PHE A C 1
ATOM 1542 O O . PHE A 1 189 ? 3.649 -18.182 6.697 1.00 67.19 189 PHE A O 1
#